Protein AF-A0A9D4PIX5-F1 (afdb_monomer_lite)

Secondary structure (DSSP, 8-state):
-----------------PPPPPP---------S---EEEE----HHHHHHHHHHHHHHHTT-SS--EEEESS--TT-HHHHHHHHHHHHHHHHHHHHHHHHTT---HHHHHHHHHHTT-HHHHHHHHHHHT--HHHHHHHHHHHHHHHHSHHHHHHHTTS-SS---PPPPSS-PPPGGGS-HHHHHHHHTT--GGGSPPHHHHTT-------

pLDDT: mean 72.37, std 21.97, range [23.58, 96.88]

Radius of gyration: 22.46 Å; chains: 1; bounding box: 57×48×63 Å

Organism: Rhipicephalus sanguineus (NCBI:txid34632)

Foldseek 3Di:
DDDDDPDPPPPDDDDDDDDDDDDDDDDDPDDDLADAEEEDPDPDPVVVVVVLVVCLVVLQPRLQHQDYDYDDDPVVDPSNVSNVVSNVVSVVLLLLCLCLLVPPLALSSQLSLLVCLVHPVNLVNNCVVVVDDSVVSNVSSVVSVVLCLQQQSVCCSLVVDVGGDDDDDDPVPDDDPVNDDRVNSSVVVVVDGSVNRDDPVCVVVDDDDPDD

Sequence (212 aa):
MTLRELDFDLNISFPYQPSPVKAGTAASASRNKSIHWLGSCTHDCLTEASLMRMLVPKVSSNYTLLSLSTYHIDLFSISYYVVHEVLQRNNALVTRAAHFVIGTRHKHCAAAAELVHFSPGLVTKVQELAGVGEDEAVSRIKSSVKSLSELDDFMCLAGVVKYGVSCHRSEDGDKQLVDLNHDCWLHVRQYLKVDDILDSKEACKFVPRRR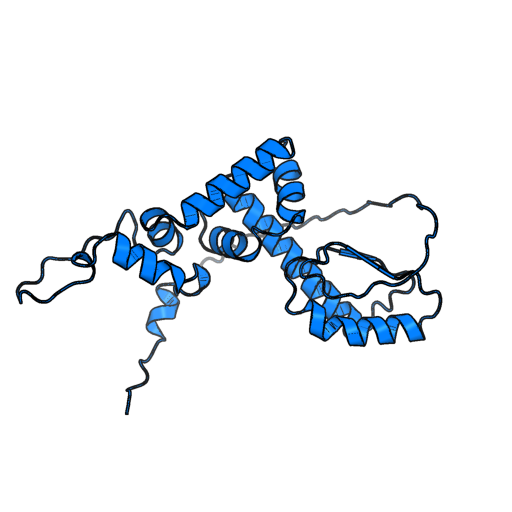Q

Structure (mmCIF, N/CA/C/O backbone):
data_AF-A0A9D4PIX5-F1
#
_entry.id   AF-A0A9D4PIX5-F1
#
loop_
_atom_site.group_PDB
_atom_site.id
_atom_site.type_symbol
_atom_site.label_atom_id
_atom_site.label_alt_id
_atom_site.label_comp_id
_atom_site.label_asym_id
_atom_site.label_entity_id
_atom_site.labe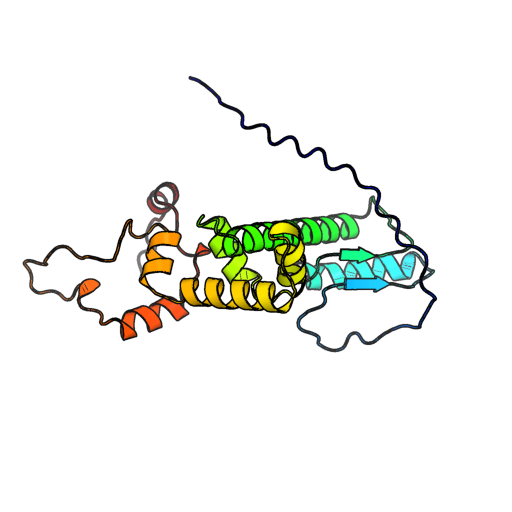l_seq_id
_atom_site.pdbx_PDB_ins_code
_atom_site.Cartn_x
_atom_site.Cartn_y
_atom_site.Cartn_z
_atom_site.occupancy
_atom_site.B_iso_or_equiv
_atom_site.auth_seq_id
_atom_site.auth_comp_id
_atom_site.auth_asym_id
_atom_site.auth_atom_id
_atom_site.pdbx_PDB_model_num
ATOM 1 N N . MET A 1 1 ? -28.645 -19.668 -10.353 1.00 36.47 1 MET A N 1
ATOM 2 C CA . MET A 1 1 ? -27.444 -19.910 -11.176 1.00 36.47 1 MET A CA 1
ATOM 3 C C . MET A 1 1 ? -27.313 -18.726 -12.120 1.00 36.47 1 MET A C 1
ATOM 5 O O . MET A 1 1 ? -28.059 -18.654 -13.081 1.00 36.47 1 MET A O 1
ATOM 9 N N . THR A 1 2 ? -26.476 -17.750 -11.774 1.00 24.92 2 THR A N 1
ATOM 10 C CA . THR A 1 2 ? -26.182 -16.570 -12.606 1.00 24.92 2 THR A CA 1
ATOM 11 C C . THR A 1 2 ? -24.752 -16.140 -12.306 1.00 24.92 2 THR A C 1
ATOM 13 O O . THR A 1 2 ? -24.478 -15.597 -11.236 1.00 24.92 2 THR A O 1
ATOM 16 N N . LEU A 1 3 ? -23.857 -16.453 -13.241 1.00 25.75 3 LEU A N 1
ATOM 17 C CA . LEU A 1 3 ? -22.537 -15.853 -13.386 1.00 25.75 3 LEU A CA 1
ATOM 18 C C . LEU A 1 3 ? -22.733 -14.395 -13.823 1.00 25.75 3 LEU A C 1
ATOM 20 O O . LEU A 1 3 ? -23.468 -14.131 -14.772 1.00 25.75 3 LEU A O 1
ATOM 24 N N . ARG A 1 4 ? -22.107 -13.455 -13.116 1.00 26.09 4 ARG A N 1
ATOM 25 C CA . ARG A 1 4 ? -21.792 -12.131 -13.655 1.00 26.09 4 ARG A CA 1
ATOM 26 C C . ARG A 1 4 ? -20.279 -12.015 -13.643 1.00 26.09 4 ARG A C 1
ATOM 28 O O . ARG A 1 4 ? -19.678 -11.783 -12.597 1.00 26.09 4 ARG A O 1
ATOM 35 N N . GLU A 1 5 ? -19.714 -12.280 -14.810 1.00 29.75 5 GLU A N 1
ATOM 36 C CA . GLU A 1 5 ? -18.376 -11.875 -15.208 1.00 29.75 5 GLU A CA 1
ATOM 37 C C . GLU A 1 5 ? -18.299 -10.346 -15.110 1.00 29.75 5 GLU A C 1
ATOM 39 O O . GLU A 1 5 ? -19.164 -9.626 -15.610 1.00 29.75 5 GLU A O 1
ATOM 44 N N . LEU A 1 6 ? -17.302 -9.855 -14.379 1.00 29.39 6 LEU A N 1
ATOM 45 C CA . LEU A 1 6 ? -16.809 -8.495 -14.529 1.00 29.39 6 LEU A CA 1
ATOM 46 C C . LEU A 1 6 ? -15.560 -8.619 -15.391 1.00 29.39 6 LEU A C 1
ATOM 48 O O . LEU A 1 6 ? -14.463 -8.832 -14.874 1.00 29.39 6 LEU A O 1
ATOM 52 N N . ASP A 1 7 ? -15.771 -8.532 -16.701 1.00 25.61 7 ASP A N 1
ATOM 53 C CA . ASP A 1 7 ? -14.723 -8.248 -17.668 1.00 25.61 7 ASP A CA 1
ATOM 54 C C . ASP A 1 7 ? -14.129 -6.876 -17.330 1.00 25.61 7 ASP A C 1
ATOM 56 O O . ASP A 1 7 ? -14.747 -5.829 -17.526 1.00 25.61 7 ASP A O 1
ATOM 60 N N . PHE A 1 8 ? -12.928 -6.881 -16.757 1.00 28.03 8 PHE A N 1
ATOM 61 C CA . PHE A 1 8 ? -12.045 -5.724 -16.801 1.00 28.03 8 PHE A CA 1
ATOM 62 C C . PHE A 1 8 ? -11.246 -5.836 -18.098 1.00 28.03 8 PHE A C 1
ATOM 64 O O . PHE A 1 8 ? -10.189 -6.467 -18.134 1.00 28.03 8 PHE A O 1
ATOM 71 N N . ASP A 1 9 ? -11.769 -5.225 -19.161 1.00 24.36 9 ASP A N 1
ATOM 72 C CA . ASP A 1 9 ? -11.039 -4.969 -20.401 1.00 24.36 9 ASP A CA 1
ATOM 73 C C . ASP A 1 9 ? -9.812 -4.093 -20.099 1.00 24.36 9 ASP A C 1
ATOM 75 O O . ASP A 1 9 ? -9.859 -2.861 -20.094 1.00 24.36 9 ASP A O 1
ATOM 79 N N . LEU A 1 10 ? -8.675 -4.736 -19.829 1.00 29.91 10 LEU A N 1
ATOM 80 C CA . LEU A 1 10 ? -7.362 -4.101 -19.814 1.00 29.91 10 LEU A CA 1
ATOM 81 C C . LEU A 1 10 ? -6.905 -3.894 -21.259 1.00 29.91 10 LEU A C 1
ATOM 83 O O . LEU A 1 10 ? -6.045 -4.603 -21.778 1.00 29.91 10 LEU A O 1
ATOM 87 N N . ASN A 1 11 ? -7.481 -2.887 -21.908 1.00 24.81 11 ASN A N 1
ATOM 88 C CA . ASN A 1 11 ? -7.001 -2.384 -23.187 1.00 24.81 11 ASN A CA 1
ATOM 89 C C . ASN A 1 11 ? -5.758 -1.507 -22.937 1.00 24.81 11 ASN A C 1
ATOM 91 O O . ASN A 1 11 ? -5.828 -0.279 -22.888 1.00 24.81 11 ASN A O 1
ATOM 95 N N . ILE A 1 12 ? -4.616 -2.148 -22.674 1.00 29.62 12 ILE A N 1
ATOM 96 C CA . ILE A 1 12 ? -3.337 -1.468 -22.446 1.00 29.62 12 ILE A CA 1
ATOM 97 C C . ILE A 1 12 ? -2.642 -1.279 -23.798 1.00 29.62 12 ILE A C 1
ATOM 99 O O . ILE A 1 12 ? -1.896 -2.136 -24.266 1.00 29.62 12 ILE A O 1
ATOM 103 N N . SER A 1 13 ? -2.885 -0.129 -24.424 1.00 23.58 13 SER A N 1
ATOM 104 C CA . SER A 1 13 ? -2.082 0.360 -25.544 1.00 23.58 13 SER A CA 1
ATOM 105 C C . SER A 1 13 ? -0.857 1.094 -24.988 1.00 23.58 13 SER A C 1
ATOM 107 O O . SER A 1 13 ? -0.995 2.140 -24.356 1.00 23.58 13 SER A O 1
ATOM 109 N N . PHE A 1 14 ? 0.343 0.549 -25.197 1.00 31.86 14 PHE A N 1
ATOM 110 C CA . PHE A 1 14 ? 1.601 1.263 -24.960 1.00 31.86 14 PHE A CA 1
ATOM 111 C C . PHE A 1 14 ? 2.151 1.790 -26.288 1.00 31.86 14 PHE A C 1
ATOM 113 O O . PHE A 1 14 ? 2.447 1.001 -27.186 1.00 31.86 14 PHE A O 1
ATOM 120 N N . PRO A 1 15 ? 2.433 3.099 -26.367 1.00 29.19 15 PRO A N 1
ATOM 121 C CA . PRO A 1 15 ? 3.665 3.510 -27.013 1.00 29.19 15 PRO A CA 1
ATOM 122 C C . PRO A 1 15 ? 4.365 4.548 -26.135 1.00 29.19 15 PRO A C 1
ATOM 124 O O . PRO A 1 15 ? 4.098 5.743 -26.219 1.00 29.19 15 PRO A O 1
ATOM 127 N N . TYR A 1 16 ? 5.288 4.094 -25.290 1.00 33.94 16 TYR A N 1
ATOM 128 C CA . TYR A 1 16 ? 6.299 4.977 -24.719 1.00 33.94 16 TYR A CA 1
ATOM 129 C C . TYR A 1 16 ? 7.659 4.540 -25.255 1.00 33.94 16 TYR A C 1
ATOM 131 O O . TYR A 1 16 ? 8.234 3.556 -24.794 1.00 33.94 16 TYR A O 1
ATOM 139 N N . GLN A 1 17 ? 8.148 5.247 -26.275 1.00 30.53 17 GLN A N 1
ATOM 140 C CA . GLN A 1 17 ? 9.548 5.177 -26.678 1.00 30.53 17 GLN A CA 1
ATOM 141 C C . GLN A 1 17 ? 10.320 6.275 -25.940 1.00 30.53 17 GLN A C 1
ATOM 143 O O . GLN A 1 17 ? 10.084 7.454 -26.208 1.00 30.53 17 GLN A O 1
ATOM 148 N N . PRO A 1 18 ? 11.246 5.941 -25.027 1.00 34.31 18 PRO A N 1
ATOM 149 C CA . PRO A 1 18 ? 12.180 6.928 -24.516 1.00 34.31 18 PRO A CA 1
ATOM 150 C C . PRO A 1 18 ? 13.290 7.186 -25.549 1.00 34.31 18 PRO A C 1
ATOM 152 O O . PRO A 1 18 ? 13.958 6.261 -26.013 1.00 34.31 18 PRO A O 1
ATOM 155 N N . SER A 1 19 ? 13.495 8.461 -25.887 1.00 30.75 19 SER A N 1
ATOM 156 C CA . SER A 1 19 ? 14.652 8.947 -26.652 1.00 30.75 19 SER A CA 1
ATOM 157 C C . SER A 1 19 ? 15.985 8.586 -25.968 1.00 30.75 19 SER A C 1
ATOM 159 O O . SER A 1 19 ? 16.049 8.536 -24.737 1.00 30.75 19 SER A O 1
ATOM 161 N N . PRO A 1 20 ? 17.075 8.376 -26.733 1.00 31.22 20 PRO A N 1
ATOM 162 C CA . PRO A 1 20 ? 18.319 7.827 -26.206 1.00 31.22 20 PRO A CA 1
ATOM 163 C C . PRO A 1 20 ? 19.101 8.885 -25.418 1.00 31.22 20 PRO A C 1
ATOM 165 O O . PRO A 1 20 ? 19.575 9.876 -25.977 1.00 31.22 20 PRO A O 1
ATOM 168 N N . VAL A 1 21 ? 19.279 8.661 -24.114 1.00 36.91 21 VAL A N 1
ATOM 169 C CA . VAL A 1 21 ? 20.211 9.430 -23.277 1.00 36.91 21 VAL A CA 1
ATOM 170 C C . VAL A 1 21 ? 21.526 8.658 -23.148 1.00 36.91 21 VAL A C 1
ATOM 172 O O . VAL A 1 21 ? 21.550 7.444 -22.968 1.00 36.91 21 VAL A O 1
ATOM 175 N N . LYS A 1 22 ? 22.616 9.409 -23.323 1.00 33.66 22 LYS A N 1
ATOM 176 C CA . LYS A 1 22 ? 24.000 8.981 -23.553 1.00 33.66 22 LYS A CA 1
ATOM 177 C C . LYS A 1 22 ? 24.551 8.010 -22.502 1.00 33.66 22 LYS A C 1
ATOM 179 O O . LYS A 1 22 ? 24.317 8.159 -21.307 1.00 33.66 22 LYS A O 1
ATOM 184 N N . ALA A 1 23 ? 25.366 7.081 -23.001 1.00 37.81 23 ALA A N 1
ATOM 185 C CA . ALA A 1 23 ? 26.141 6.105 -22.249 1.00 37.81 23 ALA A CA 1
ATOM 186 C C . ALA A 1 23 ? 27.000 6.747 -21.143 1.00 37.81 23 ALA A C 1
ATOM 188 O O . ALA A 1 23 ? 27.804 7.642 -21.403 1.00 37.81 23 ALA A O 1
ATOM 189 N N . GLY A 1 24 ? 26.845 6.234 -19.923 1.00 28.23 24 GLY A N 1
ATOM 190 C CA . GLY A 1 24 ? 27.684 6.507 -18.761 1.00 28.23 24 GLY A CA 1
ATOM 191 C C . GLY A 1 24 ? 27.875 5.216 -17.963 1.00 28.23 24 GLY A C 1
ATOM 192 O O . GLY A 1 24 ? 26.931 4.459 -17.756 1.00 28.23 24 GLY A O 1
ATOM 193 N N . THR A 1 25 ? 29.126 4.947 -17.616 1.00 30.11 25 THR A N 1
ATOM 194 C CA . THR A 1 25 ? 29.717 3.646 -17.281 1.00 30.11 25 THR A CA 1
ATOM 195 C C . THR A 1 25 ? 29.285 3.049 -15.931 1.00 30.11 25 THR A C 1
ATOM 197 O O . THR A 1 25 ? 28.811 3.730 -15.028 1.00 30.11 25 THR A O 1
ATOM 200 N N . ALA A 1 26 ? 29.483 1.733 -15.854 1.00 34.75 26 ALA A N 1
ATOM 201 C CA . ALA A 1 26 ? 29.050 0.726 -14.894 1.00 34.75 26 ALA A CA 1
ATOM 202 C C . ALA A 1 26 ? 29.360 0.906 -13.388 1.00 34.75 26 ALA A C 1
ATOM 204 O O . ALA A 1 26 ? 30.364 1.475 -12.977 1.00 34.75 26 ALA A O 1
ATOM 205 N N . ALA A 1 27 ? 28.532 0.176 -12.626 1.00 35.50 27 ALA A N 1
ATOM 206 C CA . ALA A 1 27 ? 28.819 -0.547 -11.383 1.00 35.50 27 ALA A CA 1
ATOM 207 C C . ALA A 1 27 ? 29.022 0.247 -10.077 1.00 35.50 27 ALA A C 1
ATOM 209 O O . ALA A 1 27 ? 30.125 0.608 -9.687 1.00 35.50 27 ALA A O 1
ATOM 210 N N . SER A 1 28 ? 27.947 0.299 -9.283 1.00 31.00 28 SER A N 1
ATOM 211 C CA . SER A 1 28 ? 28.033 0.220 -7.820 1.00 31.00 28 SER A CA 1
ATOM 212 C C . SER A 1 28 ? 26.839 -0.571 -7.282 1.00 31.00 28 SER A C 1
ATOM 214 O O . SER A 1 28 ? 25.809 -0.024 -6.893 1.00 31.00 28 SER A O 1
ATOM 216 N N . ALA A 1 29 ? 26.955 -1.901 -7.290 1.00 39.66 29 ALA A N 1
ATOM 217 C CA . ALA A 1 29 ? 26.049 -2.780 -6.555 1.00 39.66 29 ALA A CA 1
ATOM 218 C C . ALA A 1 29 ? 26.515 -2.865 -5.092 1.00 39.66 29 ALA A C 1
ATOM 220 O O . ALA A 1 29 ? 26.970 -3.902 -4.614 1.00 39.66 29 ALA A O 1
ATOM 221 N N . SER A 1 30 ? 26.431 -1.735 -4.392 1.00 33.84 30 SER A N 1
ATOM 222 C CA . SER A 1 30 ? 26.616 -1.634 -2.947 1.00 33.84 30 SER A CA 1
ATOM 223 C C . SER A 1 30 ? 25.244 -1.522 -2.283 1.00 33.84 30 SER A C 1
ATOM 225 O O . SER A 1 30 ? 24.412 -0.735 -2.718 1.00 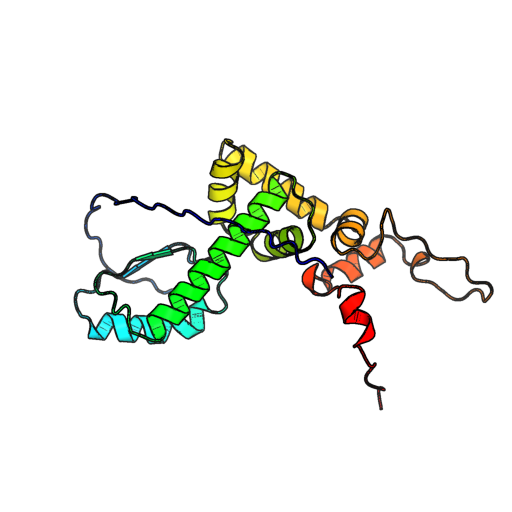33.84 30 SER A O 1
ATOM 227 N N . ARG A 1 31 ? 25.015 -2.372 -1.274 1.00 36.00 31 ARG A N 1
ATOM 228 C CA . ARG A 1 31 ? 23.872 -2.473 -0.338 1.00 36.00 31 ARG A CA 1
ATOM 229 C C . ARG A 1 31 ? 22.879 -1.291 -0.349 1.00 36.00 31 ARG A C 1
ATOM 231 O O . ARG A 1 31 ? 22.845 -0.510 0.596 1.00 36.00 31 ARG A O 1
ATOM 238 N N . ASN A 1 32 ? 22.000 -1.221 -1.345 1.00 35.28 32 ASN A N 1
ATOM 239 C CA . ASN A 1 32 ? 20.925 -0.232 -1.386 1.00 35.28 32 ASN A CA 1
ATOM 240 C C . ASN A 1 32 ? 19.581 -0.933 -1.183 1.00 35.28 32 ASN A C 1
ATOM 242 O O . ASN A 1 32 ? 19.224 -1.846 -1.923 1.00 35.28 32 ASN A O 1
ATOM 246 N N . LYS A 1 33 ? 18.853 -0.518 -0.139 1.00 44.94 33 LYS A N 1
ATOM 247 C CA . LYS A 1 33 ? 17.567 -1.108 0.273 1.00 44.94 33 LYS A CA 1
ATOM 248 C C . LYS A 1 33 ? 16.407 -0.789 -0.683 1.00 44.94 33 LYS A C 1
ATOM 250 O O . LYS A 1 33 ? 15.354 -1.401 -0.549 1.00 44.94 33 LYS A O 1
ATOM 255 N N . SER A 1 34 ? 16.613 0.091 -1.664 1.00 47.94 34 SER A N 1
ATOM 256 C CA . SER A 1 34 ? 15.576 0.511 -2.605 1.00 47.94 34 SER A CA 1
ATOM 257 C C . SER A 1 34 ? 16.177 0.757 -3.993 1.00 47.94 34 SER A C 1
ATOM 259 O O . SER A 1 34 ? 16.716 1.824 -4.272 1.00 47.94 34 SER A O 1
ATOM 261 N N . ILE A 1 35 ? 16.150 -0.258 -4.861 1.00 55.72 35 ILE A N 1
ATOM 262 C CA . ILE A 1 35 ? 16.450 -0.100 -6.291 1.00 55.72 35 ILE A CA 1
ATOM 263 C C . ILE A 1 35 ? 15.102 0.034 -6.998 1.00 55.72 35 ILE A C 1
ATOM 265 O O . ILE A 1 35 ? 14.268 -0.866 -6.907 1.00 55.72 35 ILE A O 1
ATOM 269 N N . HIS A 1 36 ? 14.880 1.175 -7.647 1.00 56.25 36 HIS A N 1
ATOM 270 C CA . HIS A 1 36 ? 13.611 1.519 -8.305 1.00 56.25 36 HIS A CA 1
ATOM 271 C C . HIS A 1 36 ? 13.649 1.292 -9.813 1.00 56.25 36 HIS A C 1
ATOM 273 O O . HIS A 1 36 ? 12.657 0.885 -10.415 1.00 56.25 36 HIS A O 1
ATOM 279 N N . TRP A 1 37 ? 14.833 1.517 -10.377 1.00 54.03 37 TRP A N 1
ATOM 280 C CA . TRP A 1 37 ? 15.152 1.429 -11.790 1.00 54.03 37 TRP A CA 1
ATOM 281 C C . TRP A 1 37 ? 16.504 0.732 -11.895 1.00 54.03 37 TRP A C 1
ATOM 283 O O . TRP A 1 37 ? 17.448 1.107 -11.193 1.00 54.03 37 TRP A O 1
ATOM 293 N N . LEU A 1 38 ? 16.603 -0.285 -12.746 1.00 59.22 38 LEU A N 1
ATOM 294 C CA . LEU A 1 38 ? 17.872 -0.931 -13.058 1.00 59.22 38 LEU A CA 1
ATOM 295 C C . LEU A 1 38 ? 18.040 -0.936 -14.579 1.00 59.22 38 LEU A C 1
ATOM 297 O O . LEU A 1 38 ? 17.127 -1.302 -15.316 1.00 59.22 38 LEU A O 1
ATOM 301 N N . GLY A 1 39 ? 19.191 -0.462 -15.042 1.00 52.84 39 GLY A N 1
ATOM 302 C CA . GLY A 1 39 ? 19.583 -0.487 -16.446 1.00 52.84 39 GLY A CA 1
ATOM 303 C C . GLY A 1 39 ? 20.942 -1.161 -16.556 1.00 52.84 39 GLY A C 1
ATOM 304 O O . GLY A 1 39 ? 21.878 -0.744 -15.874 1.00 52.84 39 GLY A O 1
ATOM 305 N N . SER A 1 40 ? 21.050 -2.217 -17.365 1.00 53.50 40 SER A N 1
ATOM 306 C CA . SER A 1 40 ? 22.341 -2.852 -17.658 1.00 53.50 40 SER A CA 1
ATOM 307 C C . SER A 1 40 ? 22.816 -2.429 -19.039 1.00 53.50 40 SER A C 1
ATOM 309 O O . SER A 1 40 ? 22.169 -2.742 -20.031 1.00 53.50 40 SER A O 1
ATOM 311 N N . CYS A 1 41 ? 23.957 -1.743 -19.108 1.00 50.00 41 CYS A N 1
ATOM 312 C CA . CYS A 1 41 ? 24.651 -1.415 -20.355 1.00 50.00 41 CYS A CA 1
ATOM 313 C C . CYS A 1 41 ? 25.715 -2.481 -20.633 1.00 50.00 41 CYS A C 1
ATOM 315 O O . CYS A 1 41 ? 26.909 -2.230 -20.484 1.00 50.00 41 CYS A O 1
ATOM 317 N N . THR A 1 42 ? 25.293 -3.700 -20.955 1.00 52.12 42 THR A N 1
ATOM 318 C CA . THR A 1 42 ? 26.205 -4.797 -21.298 1.00 52.12 42 THR A CA 1
ATOM 319 C C . THR A 1 42 ? 25.915 -5.259 -22.717 1.00 52.12 42 THR A C 1
ATOM 321 O O . THR A 1 42 ? 24.800 -5.676 -23.005 1.00 52.12 42 THR A O 1
ATOM 324 N N . HIS A 1 43 ? 26.915 -5.171 -23.597 1.00 49.44 43 HIS A N 1
ATOM 325 C CA . HIS A 1 43 ? 26.807 -5.556 -25.009 1.00 49.44 43 HIS A CA 1
ATOM 326 C C . HIS A 1 43 ? 26.881 -7.081 -25.241 1.00 49.44 43 HIS A C 1
ATOM 328 O O . HIS A 1 43 ? 26.660 -7.529 -26.361 1.00 49.44 43 HIS A O 1
ATOM 334 N N . ASP A 1 44 ? 27.142 -7.876 -24.195 1.00 57.97 44 ASP A N 1
ATOM 335 C CA . ASP A 1 44 ? 27.307 -9.331 -24.288 1.00 57.97 44 ASP A CA 1
ATOM 336 C C . ASP A 1 44 ? 26.125 -10.094 -23.667 1.00 57.97 44 ASP A C 1
ATOM 338 O O . ASP A 1 44 ? 25.898 -10.047 -22.453 1.00 57.97 44 ASP A O 1
ATOM 342 N N . CYS A 1 45 ? 25.426 -10.898 -24.473 1.00 55.34 45 CYS A N 1
ATOM 343 C CA . CYS A 1 45 ? 24.274 -11.710 -24.051 1.00 55.34 45 CYS A CA 1
ATOM 344 C C . CYS A 1 45 ? 24.584 -12.687 -22.893 1.00 55.34 45 CYS A C 1
ATOM 346 O O . CYS A 1 45 ? 23.747 -12.913 -22.018 1.00 55.34 45 CYS A O 1
ATOM 348 N N . LEU A 1 46 ? 25.811 -13.222 -22.828 1.00 55.00 46 LEU A N 1
ATOM 349 C CA . LEU A 1 46 ? 26.265 -14.121 -21.755 1.00 55.00 46 LEU A CA 1
ATOM 350 C C . LEU A 1 46 ? 26.399 -13.403 -20.401 1.00 55.00 46 LEU A C 1
ATOM 352 O O . LEU A 1 46 ? 26.152 -13.999 -19.345 1.00 55.00 46 LEU A O 1
ATOM 356 N N . THR A 1 47 ? 26.757 -12.116 -20.422 1.00 65.94 47 THR A N 1
ATOM 357 C CA . THR A 1 47 ? 26.853 -11.294 -19.207 1.00 65.94 47 THR A CA 1
ATOM 358 C C . THR A 1 47 ? 25.475 -10.884 -18.695 1.00 65.94 47 THR A C 1
ATOM 360 O O . THR A 1 47 ? 25.251 -10.886 -17.485 1.00 65.94 47 THR A O 1
ATOM 363 N N . GLU A 1 48 ? 24.517 -10.656 -19.596 1.00 65.69 48 GLU A N 1
ATOM 364 C CA . GLU A 1 48 ? 23.133 -10.327 -19.248 1.00 65.69 48 GLU A CA 1
ATOM 365 C C . GLU A 1 48 ? 22.386 -11.529 -18.646 1.00 65.69 48 GLU A C 1
ATOM 367 O O . GLU A 1 48 ? 21.771 -11.409 -17.586 1.00 65.69 48 GLU A O 1
ATOM 372 N N . ALA A 1 49 ? 22.516 -12.723 -19.235 1.00 68.00 49 ALA A N 1
ATOM 373 C CA . ALA A 1 49 ? 21.925 -13.947 -18.684 1.00 68.00 49 ALA A CA 1
ATOM 374 C C . ALA A 1 49 ? 22.472 -14.284 -17.281 1.00 68.00 49 ALA A C 1
ATOM 376 O O . ALA A 1 49 ? 21.732 -14.723 -16.392 1.00 68.00 49 ALA A O 1
ATOM 377 N N . SER A 1 50 ? 23.767 -14.041 -17.061 1.00 72.19 50 SER A N 1
ATOM 378 C CA . SER A 1 50 ? 24.417 -14.208 -15.756 1.00 72.19 50 SER A CA 1
ATOM 379 C C . SER A 1 50 ? 23.930 -13.171 -14.739 1.00 72.19 50 SER A C 1
ATOM 381 O O . SER A 1 50 ? 23.640 -13.512 -13.590 1.00 72.19 50 SER A O 1
ATOM 383 N N . LEU A 1 51 ? 23.764 -11.917 -15.166 1.00 73.81 51 LEU A N 1
ATOM 384 C CA . LEU A 1 51 ? 23.188 -10.840 -14.363 1.00 73.81 51 LEU A CA 1
ATOM 385 C C . LEU A 1 51 ? 21.740 -11.153 -13.958 1.00 73.81 51 LEU A C 1
ATOM 387 O O . LEU A 1 51 ? 21.411 -11.046 -12.778 1.00 73.81 51 LEU A O 1
ATOM 391 N N . MET A 1 52 ? 20.908 -11.634 -14.886 1.00 76.19 52 MET A N 1
ATOM 392 C CA . MET A 1 52 ? 19.533 -12.058 -14.602 1.00 76.19 52 MET A CA 1
ATOM 393 C C . MET A 1 52 ? 19.491 -13.202 -13.587 1.00 76.19 52 MET A C 1
ATOM 395 O O . MET A 1 52 ? 18.745 -13.131 -12.612 1.00 76.19 52 MET A O 1
ATOM 399 N N . ARG A 1 53 ? 20.350 -14.219 -13.740 1.00 77.38 53 ARG A N 1
ATOM 400 C CA . ARG A 1 53 ? 20.469 -15.314 -12.761 1.00 77.38 53 ARG A CA 1
ATOM 401 C C . ARG A 1 53 ? 20.845 -14.827 -11.361 1.00 77.38 53 ARG A C 1
ATOM 403 O O . ARG A 1 53 ? 20.344 -15.372 -10.382 1.00 77.38 53 ARG A O 1
ATOM 410 N N . MET A 1 54 ? 21.691 -13.803 -11.248 1.00 78.00 54 MET A N 1
ATOM 411 C CA . MET A 1 54 ? 22.026 -13.196 -9.954 1.00 78.00 54 MET A CA 1
ATOM 412 C C . MET A 1 54 ? 20.924 -12.285 -9.399 1.00 78.00 54 MET A C 1
ATOM 414 O O . MET A 1 54 ? 20.813 -12.133 -8.179 1.00 78.00 54 MET A O 1
ATOM 418 N N . LEU A 1 55 ? 20.145 -11.647 -10.273 1.00 75.75 55 LEU A N 1
ATOM 419 C CA . LEU A 1 55 ? 19.077 -10.722 -9.902 1.00 75.75 55 LEU A CA 1
ATOM 420 C C . LEU A 1 55 ? 17.841 -11.445 -9.396 1.00 75.75 55 LEU A C 1
ATOM 422 O O . LEU A 1 55 ? 17.318 -11.023 -8.373 1.00 75.75 55 LEU A O 1
ATOM 426 N N . VAL A 1 56 ? 17.411 -12.526 -10.053 1.00 81.69 56 VAL A N 1
ATOM 427 C CA . VAL A 1 56 ? 16.197 -13.290 -9.709 1.00 81.69 56 VAL A CA 1
ATOM 428 C C . VAL A 1 56 ? 16.020 -13.486 -8.193 1.00 81.69 56 VAL A C 1
ATOM 430 O O . VAL A 1 56 ? 15.034 -12.988 -7.651 1.00 81.69 56 VAL A O 1
ATOM 433 N N . PRO A 1 57 ? 16.969 -14.092 -7.453 1.00 80.62 57 PRO A N 1
ATOM 434 C CA . PRO A 1 57 ? 16.787 -14.305 -6.016 1.00 80.62 57 PRO A CA 1
ATOM 435 C C . PRO A 1 57 ? 16.729 -13.002 -5.200 1.00 80.62 57 PRO A C 1
ATOM 437 O O . PRO A 1 57 ? 16.161 -12.987 -4.111 1.00 80.62 57 PRO A O 1
ATOM 440 N N . LYS A 1 58 ? 17.302 -11.904 -5.708 1.00 79.69 58 LYS A N 1
ATOM 441 C CA . LYS A 1 58 ? 17.319 -10.593 -5.043 1.00 79.69 58 LYS A CA 1
ATOM 442 C C . LYS A 1 58 ? 16.079 -9.755 -5.344 1.00 79.69 58 LYS A C 1
ATOM 444 O O . LYS A 1 58 ? 15.694 -8.941 -4.510 1.00 79.69 58 LYS A O 1
ATOM 449 N N . VAL A 1 59 ? 15.472 -9.920 -6.520 1.00 81.00 59 VAL A N 1
ATOM 450 C CA . VAL A 1 59 ? 14.305 -9.128 -6.930 1.00 81.00 59 VAL A CA 1
ATOM 451 C C . VAL A 1 59 ? 12.996 -9.727 -6.430 1.00 81.00 59 VAL A C 1
ATOM 453 O O . VAL A 1 59 ? 12.080 -8.971 -6.132 1.00 81.00 59 VAL A O 1
ATOM 456 N N . SER A 1 60 ? 12.909 -11.046 -6.233 1.00 78.25 60 SER A N 1
ATOM 457 C CA . SER A 1 60 ? 11.666 -11.691 -5.775 1.00 78.25 60 SER A CA 1
ATOM 458 C C . SER A 1 60 ? 11.149 -11.148 -4.436 1.00 78.25 60 SER A C 1
ATOM 460 O O . SER A 1 60 ? 9.938 -11.009 -4.240 1.00 78.25 60 SER A O 1
ATOM 462 N N . SER A 1 61 ? 12.057 -10.789 -3.523 1.00 78.81 61 SER A N 1
ATOM 463 C CA . SER A 1 61 ? 11.738 -10.179 -2.224 1.00 78.81 61 SER A CA 1
ATOM 464 C C . SER A 1 61 ? 11.712 -8.646 -2.245 1.00 78.81 61 SER A C 1
ATOM 466 O O . SER A 1 61 ? 11.393 -8.022 -1.233 1.00 78.81 61 SER A O 1
ATOM 468 N N . ASN A 1 62 ? 12.033 -8.025 -3.381 1.00 82.06 62 ASN A N 1
ATOM 469 C CA . ASN A 1 62 ? 12.052 -6.581 -3.534 1.00 82.06 62 ASN A CA 1
ATOM 470 C C . ASN A 1 62 ? 10.696 -6.075 -4.056 1.00 82.06 62 ASN A C 1
ATOM 472 O O . ASN A 1 62 ? 10.221 -6.500 -5.10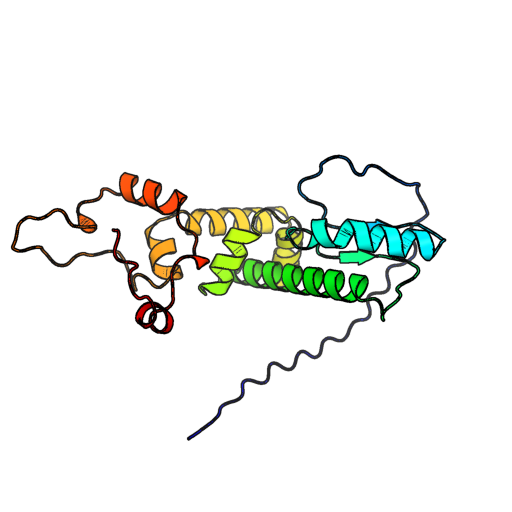8 1.00 82.06 62 ASN A O 1
ATOM 476 N N . TYR A 1 63 ? 10.097 -5.131 -3.329 1.00 82.88 63 TYR A N 1
ATOM 477 C CA . TYR A 1 63 ? 8.818 -4.503 -3.687 1.00 82.88 63 TYR A CA 1
ATOM 478 C C . TYR A 1 63 ? 8.973 -3.106 -4.306 1.00 82.88 63 TYR A C 1
ATOM 480 O O . TYR A 1 63 ? 7.984 -2.442 -4.605 1.00 82.88 63 TYR A O 1
ATOM 488 N N . THR A 1 64 ? 10.210 -2.635 -4.476 1.00 84.38 64 THR A N 1
ATOM 489 C CA . THR A 1 64 ? 10.517 -1.276 -4.937 1.00 84.38 64 THR A CA 1
ATOM 490 C C . THR A 1 64 ? 10.874 -1.197 -6.410 1.00 84.38 64 THR A C 1
ATOM 492 O O . THR A 1 64 ? 10.846 -0.100 -6.964 1.00 84.38 64 THR A O 1
ATOM 495 N N . LEU A 1 65 ? 11.254 -2.321 -7.019 1.00 85.38 65 LEU A N 1
ATOM 496 C CA . LEU A 1 65 ? 11.639 -2.403 -8.419 1.00 85.38 65 LEU A CA 1
ATOM 497 C C . LEU A 1 65 ? 10.386 -2.330 -9.291 1.00 85.38 65 LEU A C 1
ATOM 499 O O . LEU A 1 65 ? 9.530 -3.213 -9.211 1.00 85.38 65 LEU A O 1
ATOM 503 N N . LEU A 1 66 ? 10.288 -1.283 -10.108 1.00 85.25 66 LEU A N 1
ATOM 504 C CA . LEU A 1 66 ? 9.112 -1.023 -10.947 1.00 85.25 66 LEU A CA 1
ATOM 505 C C . LEU A 1 66 ? 9.410 -1.121 -12.437 1.00 85.25 66 LEU A C 1
ATOM 507 O O . LEU A 1 66 ? 8.487 -1.317 -13.226 1.00 85.25 66 LEU A O 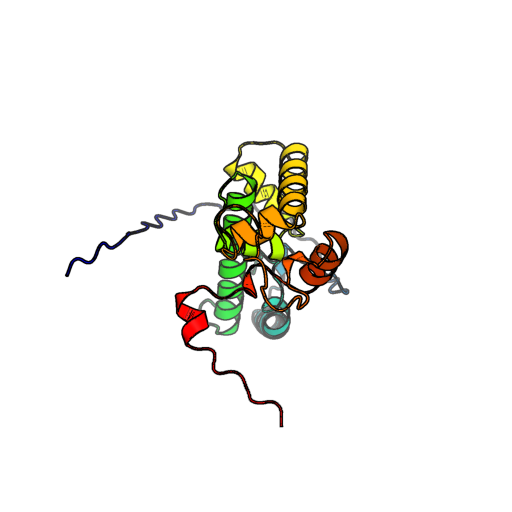1
ATOM 511 N N . SER A 1 67 ? 10.684 -1.073 -12.821 1.00 81.88 67 SER A N 1
ATOM 512 C CA . SER A 1 67 ? 11.109 -1.390 -14.178 1.00 81.88 67 SER A CA 1
ATOM 513 C C . SER A 1 67 ? 12.519 -1.983 -14.222 1.00 81.88 67 SER A C 1
ATOM 515 O O . SER A 1 67 ? 13.327 -1.828 -13.299 1.00 81.88 67 SER A O 1
ATOM 517 N N . LEU A 1 68 ? 12.814 -2.627 -15.348 1.00 82.06 68 LEU A N 1
ATOM 518 C CA . LEU A 1 68 ? 14.136 -3.096 -15.723 1.00 82.06 68 LEU A CA 1
ATOM 519 C C . LEU A 1 68 ? 14.313 -2.851 -17.223 1.00 82.06 68 LEU A C 1
ATOM 521 O O . LEU A 1 68 ? 13.463 -3.263 -18.009 1.00 82.06 68 LEU A O 1
ATOM 525 N N . SER A 1 69 ? 15.403 -2.192 -17.610 1.00 73.38 69 SER A N 1
ATOM 526 C CA . SER A 1 69 ? 15.768 -2.002 -19.016 1.00 73.38 69 SER A CA 1
ATOM 527 C C . SER A 1 69 ? 17.012 -2.816 -19.339 1.00 73.38 69 SER A C 1
ATOM 529 O O . SER A 1 69 ? 18.053 -2.651 -18.690 1.00 73.38 69 SER A O 1
ATOM 531 N N . THR A 1 70 ? 16.907 -3.692 -20.336 1.00 68.00 70 THR A N 1
ATOM 532 C CA . THR A 1 70 ? 18.045 -4.437 -20.869 1.00 68.00 70 THR A CA 1
ATOM 533 C C . THR A 1 70 ? 18.036 -4.456 -22.395 1.00 68.00 70 THR A C 1
ATOM 535 O O . THR A 1 70 ? 16.987 -4.322 -23.024 1.00 68.00 70 THR A O 1
ATOM 538 N N . TYR A 1 71 ? 19.226 -4.539 -22.994 1.00 64.31 71 TYR A N 1
ATOM 539 C CA . TYR A 1 71 ? 19.406 -4.384 -24.441 1.00 64.31 71 TYR A CA 1
ATOM 540 C C . TYR A 1 71 ? 19.160 -5.687 -25.209 1.00 64.31 71 TYR A C 1
ATOM 542 O O . TYR A 1 71 ? 18.667 -5.637 -26.335 1.00 64.31 71 TYR A O 1
ATOM 550 N N . HIS A 1 72 ? 19.469 -6.844 -24.615 1.00 63.12 72 HIS A N 1
ATOM 551 C CA . HIS A 1 72 ? 19.276 -8.149 -25.239 1.00 63.12 72 HIS A CA 1
ATOM 552 C C . HIS A 1 72 ? 18.305 -8.996 -24.425 1.00 63.12 72 HIS A C 1
ATOM 554 O O . HIS A 1 72 ? 18.682 -9.926 -23.715 1.00 63.12 72 HIS A O 1
ATOM 560 N N . ILE A 1 73 ? 17.018 -8.690 -24.577 1.00 60.22 73 ILE A N 1
ATOM 561 C CA . ILE A 1 73 ? 15.961 -9.452 -23.926 1.00 60.22 73 ILE A CA 1
ATOM 562 C C . ILE A 1 73 ? 15.814 -10.805 -24.630 1.00 60.22 73 ILE A C 1
ATOM 564 O O . ILE A 1 73 ? 15.191 -10.906 -25.687 1.00 60.22 73 ILE A O 1
ATOM 568 N N . ASP A 1 74 ? 16.345 -11.864 -24.019 1.00 68.06 74 ASP A N 1
ATOM 569 C CA . ASP A 1 74 ? 15.877 -13.217 -24.314 1.00 68.06 74 ASP A CA 1
ATOM 570 C C . ASP A 1 74 ? 14.497 -13.402 -23.668 1.00 68.06 74 ASP A C 1
ATOM 572 O O . ASP A 1 74 ? 14.367 -13.844 -22.518 1.00 68.06 74 ASP A O 1
ATOM 576 N N . LEU A 1 75 ? 13.468 -13.009 -24.426 1.00 64.69 75 LEU A N 1
ATOM 577 C CA . LEU A 1 75 ? 12.052 -13.061 -24.049 1.00 64.69 75 LEU A CA 1
ATOM 578 C C . LEU A 1 75 ? 11.583 -14.481 -23.692 1.00 64.69 75 LEU A C 1
ATOM 580 O O . LEU A 1 75 ? 10.542 -14.631 -23.056 1.00 64.69 75 LEU A O 1
ATOM 584 N N . PHE A 1 76 ? 12.342 -15.514 -24.072 1.00 67.81 76 PHE A N 1
ATOM 585 C CA . PHE A 1 76 ? 12.030 -16.915 -23.796 1.00 67.81 76 PHE A CA 1
ATOM 586 C C . PHE A 1 76 ? 12.784 -17.474 -22.582 1.00 67.81 76 PHE A C 1
ATOM 588 O O . PHE A 1 76 ? 12.581 -18.629 -22.201 1.00 67.81 76 PHE A O 1
ATOM 595 N N . SER A 1 77 ? 13.636 -16.674 -21.936 1.00 78.25 77 SER A N 1
ATOM 596 C CA . SER A 1 77 ? 14.365 -17.118 -20.751 1.00 78.25 77 SER A CA 1
ATOM 597 C C . SER A 1 77 ? 13.472 -17.138 -19.501 1.00 78.25 77 SER A C 1
ATOM 599 O O . SER A 1 77 ? 12.762 -16.181 -19.186 1.00 78.25 77 SER A O 1
ATOM 601 N N . ILE A 1 78 ? 13.563 -18.221 -18.719 1.00 81.31 78 ILE A N 1
ATOM 602 C CA . ILE A 1 78 ? 12.853 -18.366 -17.431 1.00 81.31 78 ILE A CA 1
ATOM 603 C C . ILE A 1 78 ? 13.186 -17.198 -16.490 1.00 81.31 78 ILE A C 1
ATOM 605 O O . ILE A 1 78 ? 12.315 -16.680 -15.796 1.00 81.31 78 ILE A O 1
ATOM 609 N N . SER A 1 79 ? 14.446 -16.755 -16.481 1.00 80.19 79 SER A N 1
ATOM 610 C CA . SER A 1 79 ? 14.891 -15.643 -15.640 1.00 80.19 79 SER A CA 1
ATOM 611 C C . SER A 1 79 ? 14.182 -14.335 -15.989 1.00 80.19 79 SER A C 1
ATOM 613 O O . SER A 1 79 ? 13.799 -13.602 -15.081 1.00 80.19 79 SER A O 1
ATOM 615 N N . TYR A 1 80 ? 13.981 -14.050 -17.281 1.00 81.38 80 TYR A N 1
ATOM 616 C CA . TYR A 1 80 ? 13.239 -12.868 -17.714 1.00 81.38 80 TYR A CA 1
ATOM 617 C C . TYR A 1 80 ? 11.784 -12.931 -17.253 1.00 81.38 80 TYR A C 1
ATOM 619 O O . TYR A 1 80 ? 11.292 -11.967 -16.672 1.00 81.38 80 TYR A O 1
ATOM 627 N N . TYR A 1 81 ? 11.127 -14.080 -17.438 1.00 84.06 81 TYR A N 1
ATOM 628 C CA . TYR A 1 81 ? 9.743 -14.278 -17.012 1.00 84.06 81 TYR A CA 1
ATOM 629 C C . TYR A 1 81 ? 9.561 -14.005 -15.511 1.00 84.06 81 TYR A C 1
ATOM 631 O O . TYR A 1 81 ? 8.698 -13.219 -15.130 1.00 84.06 81 TYR A O 1
ATOM 639 N N . VAL A 1 82 ? 10.439 -14.554 -14.663 1.00 85.50 82 VAL A N 1
ATOM 640 C CA . VAL A 1 82 ? 10.394 -14.323 -13.207 1.00 85.50 82 VAL A CA 1
ATOM 641 C C . VAL A 1 82 ? 10.563 -12.843 -12.863 1.00 85.50 82 VAL A C 1
ATOM 643 O O . VAL A 1 82 ? 9.852 -12.309 -12.014 1.00 85.50 82 VAL A O 1
ATOM 646 N N . VAL A 1 83 ? 11.497 -12.153 -13.518 1.00 84.44 83 VAL A N 1
ATOM 647 C CA . VAL A 1 83 ? 11.700 -10.720 -13.283 1.00 84.44 83 VAL A CA 1
ATOM 648 C C . VAL A 1 83 ? 10.483 -9.917 -13.742 1.00 84.44 83 VAL A C 1
ATOM 650 O O . VAL A 1 83 ? 10.028 -9.033 -13.021 1.00 84.44 83 VAL A O 1
ATOM 653 N N . HIS A 1 84 ? 9.927 -10.239 -14.906 1.00 84.88 84 HIS A N 1
ATOM 654 C CA . HIS A 1 84 ? 8.739 -9.587 -15.436 1.00 84.88 84 HIS A CA 1
ATOM 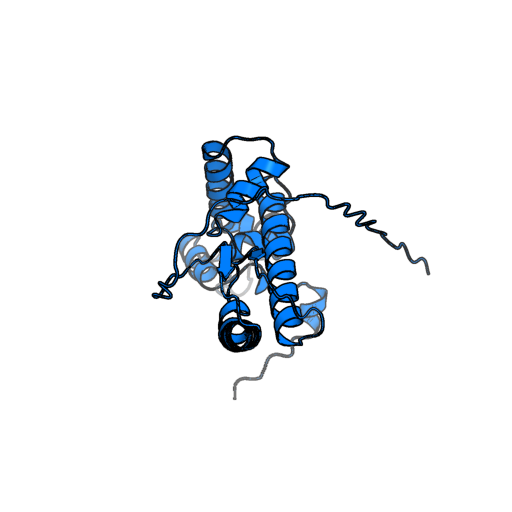655 C C . HIS A 1 84 ? 7.522 -9.775 -14.517 1.00 84.88 84 HIS A C 1
ATOM 657 O O . HIS A 1 84 ? 6.831 -8.800 -14.223 1.00 84.88 84 HIS A O 1
ATOM 663 N N . GLU A 1 85 ? 7.303 -10.976 -13.975 1.00 88.19 85 GLU A N 1
ATOM 664 C CA . GLU A 1 85 ? 6.263 -11.218 -12.965 1.00 88.19 85 GLU A CA 1
ATOM 665 C C . GLU A 1 85 ? 6.466 -10.361 -11.708 1.00 88.19 85 GLU A C 1
ATOM 667 O O . GLU A 1 85 ? 5.510 -9.781 -11.188 1.00 88.19 85 GLU A O 1
ATOM 672 N N . VAL A 1 86 ? 7.708 -10.218 -11.233 1.00 89.19 86 VAL A N 1
ATOM 673 C CA . VAL A 1 86 ? 8.027 -9.341 -10.094 1.00 89.19 86 VAL A CA 1
ATOM 674 C C . VAL A 1 86 ? 7.684 -7.885 -10.407 1.00 89.19 86 VAL A C 1
ATOM 676 O O . VAL A 1 86 ? 7.069 -7.213 -9.577 1.00 89.19 86 VAL A O 1
ATOM 679 N N . LEU A 1 87 ? 8.032 -7.397 -11.601 1.00 89.25 87 LEU A N 1
ATOM 680 C CA . LEU A 1 87 ? 7.698 -6.039 -12.033 1.00 89.25 87 LEU A CA 1
ATOM 681 C C . LEU A 1 87 ? 6.183 -5.831 -12.094 1.00 89.25 87 LEU A C 1
ATOM 683 O O . LEU A 1 87 ? 5.684 -4.830 -11.577 1.00 89.25 87 LEU A O 1
ATOM 687 N N . GLN A 1 88 ? 5.443 -6.775 -12.678 1.00 90.44 88 GLN A N 1
ATOM 688 C CA . GLN A 1 88 ? 3.983 -6.714 -12.741 1.00 90.44 88 GLN A CA 1
ATOM 689 C C . GLN A 1 88 ? 3.360 -6.696 -11.343 1.00 90.44 88 GLN A C 1
ATOM 691 O O . GLN A 1 88 ? 2.536 -5.829 -11.046 1.00 90.44 88 GLN A O 1
ATOM 696 N N . ARG A 1 89 ? 3.799 -7.595 -10.453 1.00 92.62 89 ARG A N 1
ATOM 697 C CA . ARG A 1 89 ? 3.353 -7.644 -9.055 1.00 92.62 89 ARG A CA 1
ATOM 698 C C . ARG A 1 89 ? 3.594 -6.310 -8.349 1.00 92.62 89 ARG A C 1
ATOM 700 O O . ARG A 1 89 ? 2.688 -5.785 -7.705 1.00 92.62 89 ARG A O 1
ATOM 707 N N . ASN A 1 90 ? 4.800 -5.756 -8.464 1.00 92.75 90 ASN A N 1
ATOM 708 C CA . ASN A 1 90 ? 5.170 -4.516 -7.784 1.00 92.75 90 ASN A CA 1
ATOM 709 C C . ASN A 1 90 ? 4.378 -3.313 -8.326 1.00 92.75 90 ASN A C 1
ATOM 711 O O . ASN A 1 90 ? 3.880 -2.507 -7.542 1.00 92.75 90 ASN A O 1
ATOM 715 N N . ASN A 1 91 ? 4.177 -3.227 -9.645 1.00 92.12 91 ASN A N 1
ATOM 716 C CA . ASN A 1 91 ? 3.336 -2.193 -10.258 1.00 92.12 91 ASN A CA 1
ATOM 717 C C . ASN A 1 91 ? 1.868 -2.303 -9.821 1.00 92.12 91 ASN A C 1
ATOM 719 O O . ASN A 1 91 ? 1.231 -1.289 -9.521 1.00 92.12 91 ASN A O 1
ATOM 723 N N . ALA A 1 92 ? 1.335 -3.523 -9.727 1.00 94.25 92 ALA A N 1
ATOM 724 C CA . ALA A 1 92 ? -0.013 -3.755 -9.219 1.00 94.25 92 ALA A CA 1
ATOM 725 C C . ALA A 1 92 ? -0.150 -3.315 -7.750 1.00 94.25 92 ALA A C 1
ATOM 727 O O . ALA A 1 92 ? -1.135 -2.667 -7.395 1.00 94.25 92 ALA A O 1
ATOM 728 N N . LEU A 1 93 ? 0.846 -3.608 -6.904 1.00 95.00 93 LEU A N 1
ATOM 729 C CA . LEU A 1 93 ? 0.879 -3.158 -5.508 1.00 95.00 93 LEU A CA 1
ATOM 730 C C . LEU A 1 93 ? 0.914 -1.631 -5.401 1.00 95.00 93 LEU A C 1
ATOM 732 O O . LEU A 1 93 ? 0.103 -1.058 -4.678 1.00 95.00 93 LEU A O 1
ATOM 736 N N . VAL A 1 94 ? 1.795 -0.968 -6.153 1.00 95.88 94 VAL A N 1
ATOM 737 C CA . VAL A 1 94 ? 1.885 0.500 -6.175 1.00 95.88 94 VAL A CA 1
ATOM 738 C C . VAL A 1 94 ? 0.579 1.133 -6.646 1.00 95.88 94 VAL A C 1
ATOM 740 O O . VAL A 1 94 ? 0.109 2.089 -6.036 1.00 95.88 94 VAL A O 1
ATOM 743 N N . THR A 1 95 ? -0.053 0.575 -7.676 1.00 95.81 95 THR A N 1
ATOM 744 C CA . THR A 1 95 ? -1.336 1.080 -8.183 1.00 95.81 95 THR A CA 1
ATOM 745 C C . THR A 1 95 ? -2.445 0.944 -7.137 1.00 95.81 95 THR A C 1
ATOM 747 O O . THR A 1 95 ? -3.168 1.902 -6.875 1.00 95.81 95 THR A O 1
ATOM 750 N N . ARG A 1 96 ? -2.552 -0.209 -6.464 1.00 96.06 96 ARG A N 1
ATOM 751 C CA . ARG A 1 96 ? -3.522 -0.420 -5.371 1.00 96.06 96 ARG A CA 1
ATOM 752 C C . ARG A 1 96 ? -3.268 0.506 -4.183 1.00 96.06 96 ARG A C 1
ATOM 754 O O . ARG A 1 96 ? -4.210 1.082 -3.643 1.00 96.06 96 ARG A O 1
ATOM 761 N N . ALA A 1 97 ? -2.007 0.678 -3.798 1.00 96.44 97 ALA A N 1
ATOM 762 C CA . ALA A 1 97 ? -1.616 1.609 -2.748 1.00 96.44 97 ALA A CA 1
ATOM 763 C C . ALA A 1 97 ? -1.980 3.056 -3.116 1.00 96.44 97 ALA A C 1
ATOM 765 O O . ALA A 1 97 ? -2.515 3.785 -2.286 1.00 96.44 97 ALA A O 1
ATOM 766 N N . ALA A 1 98 ? -1.772 3.463 -4.370 1.00 96.69 98 ALA A N 1
ATOM 767 C CA . ALA A 1 98 ? -2.170 4.784 -4.842 1.00 96.69 98 ALA A CA 1
ATOM 768 C C . ALA A 1 98 ? -3.696 4.960 -4.789 1.00 96.69 98 ALA A C 1
ATOM 770 O O . ALA A 1 98 ? -4.170 5.980 -4.294 1.00 96.69 98 ALA A O 1
ATOM 771 N N . HIS A 1 99 ? -4.470 3.941 -5.187 1.00 96.62 99 HIS A N 1
ATOM 772 C CA . HIS A 1 99 ? -5.927 3.943 -5.024 1.00 96.62 99 HIS A CA 1
ATOM 773 C C . HIS A 1 99 ? -6.358 4.121 -3.565 1.00 96.62 99 HIS A C 1
ATOM 775 O O . HIS A 1 99 ? -7.308 4.859 -3.302 1.00 96.62 99 HIS A O 1
ATOM 781 N N . PHE A 1 100 ? -5.661 3.490 -2.616 1.00 95.81 100 PHE A N 1
ATOM 782 C CA . PHE A 1 100 ? -5.911 3.705 -1.190 1.00 95.81 100 PHE A CA 1
ATOM 783 C C . PHE A 1 100 ? -5.696 5.165 -0.789 1.00 95.81 100 PHE A C 1
ATOM 785 O O . PHE A 1 100 ? -6.583 5.774 -0.194 1.00 95.81 100 PHE A O 1
ATOM 792 N N . VAL A 1 101 ? -4.557 5.739 -1.185 1.00 95.38 101 VAL A N 1
ATOM 793 C CA . VAL A 1 101 ? -4.174 7.123 -0.867 1.00 95.38 101 VAL A CA 1
ATOM 794 C C . VAL A 1 101 ? -5.162 8.147 -1.433 1.00 95.38 101 VAL A C 1
ATOM 796 O O . VAL A 1 101 ? -5.452 9.147 -0.780 1.00 95.38 101 VAL A O 1
ATOM 799 N N . ILE A 1 102 ? -5.719 7.908 -2.624 1.00 94.69 102 ILE A N 1
ATOM 800 C CA . ILE A 1 102 ? -6.733 8.801 -3.214 1.00 94.69 102 ILE A CA 1
ATOM 801 C C . ILE A 1 102 ? -8.142 8.597 -2.629 1.00 94.69 102 ILE A C 1
ATOM 803 O O . ILE A 1 102 ? -9.041 9.361 -2.964 1.00 94.69 102 ILE A O 1
ATOM 807 N N . GLY A 1 103 ? -8.346 7.597 -1.760 1.00 91.00 103 GLY A N 1
ATOM 808 C CA . GLY A 1 103 ? -9.590 7.415 -1.000 1.00 91.00 103 GLY A CA 1
ATOM 809 C C . GLY A 1 103 ? -10.246 6.033 -1.090 1.00 91.00 103 GLY A C 1
ATOM 810 O O . GLY A 1 103 ? -11.273 5.811 -0.453 1.00 91.00 103 GLY A O 1
ATOM 811 N N . THR A 1 104 ? -9.687 5.076 -1.834 1.00 91.81 104 THR A N 1
ATOM 812 C CA . THR A 1 104 ? -10.262 3.724 -1.961 1.00 91.81 104 THR A CA 1
ATOM 813 C C . THR A 1 104 ? -9.964 2.882 -0.720 1.00 91.81 104 THR A C 1
ATOM 815 O O . THR A 1 104 ? -8.898 2.283 -0.590 1.00 91.81 104 THR A O 1
ATOM 818 N N . ARG A 1 105 ? -10.923 2.780 0.202 1.00 87.69 105 ARG A N 1
ATOM 819 C CA . ARG A 1 105 ? -10.762 2.112 1.508 1.00 87.69 105 ARG A CA 1
ATOM 820 C C . ARG A 1 105 ? -11.033 0.594 1.477 1.00 87.69 105 ARG A C 1
ATOM 822 O O . ARG A 1 105 ? -11.749 0.069 2.323 1.00 87.69 105 ARG A O 1
ATOM 829 N N . HIS A 1 106 ? -10.483 -0.133 0.503 1.00 90.94 106 HIS A N 1
ATOM 830 C CA . HIS A 1 106 ? -10.564 -1.603 0.473 1.00 90.94 106 HIS A CA 1
ATOM 831 C C . HIS A 1 106 ? -9.384 -2.256 1.202 1.00 90.94 106 HIS A C 1
ATOM 833 O O . HIS A 1 106 ? -8.255 -1.776 1.094 1.00 90.94 106 HIS A O 1
ATOM 839 N N . LYS A 1 107 ? -9.624 -3.400 1.860 1.00 91.19 107 LYS A N 1
ATOM 840 C CA . LYS A 1 107 ? -8.609 -4.171 2.602 1.00 91.19 107 LYS A CA 1
ATOM 841 C C . LYS A 1 107 ? -7.346 -4.460 1.786 1.00 91.19 107 LYS A C 1
ATOM 843 O O . LYS A 1 107 ? -6.244 -4.184 2.239 1.00 91.19 107 LYS A O 1
ATOM 848 N N . HIS A 1 108 ? -7.493 -4.940 0.551 1.00 91.62 108 HIS A N 1
ATOM 849 C CA . HIS A 1 108 ? -6.350 -5.254 -0.315 1.00 91.62 108 HIS A CA 1
ATOM 850 C C . HIS A 1 108 ? -5.566 -4.005 -0.764 1.00 91.62 108 HIS A C 1
ATOM 852 O O . HIS A 1 108 ? -4.359 -4.085 -0.988 1.00 91.62 108 HIS A O 1
ATOM 858 N N . CYS A 1 109 ? -6.219 -2.843 -0.881 1.00 94.44 109 CYS A N 1
ATOM 859 C CA . CYS A 1 109 ? -5.543 -1.573 -1.161 1.00 94.44 109 CYS A CA 1
ATOM 860 C C . CYS A 1 109 ? -4.806 -1.054 0.082 1.00 94.44 109 CYS A C 1
ATOM 862 O O . CYS A 1 109 ? -3.675 -0.591 -0.034 1.00 94.44 109 CYS A O 1
ATOM 864 N N . ALA A 1 110 ? -5.411 -1.195 1.266 1.00 92.94 110 ALA A N 1
ATOM 865 C CA . ALA A 1 110 ? -4.788 -0.882 2.550 1.00 92.94 110 ALA A CA 1
ATOM 866 C C . ALA A 1 110 ? -3.548 -1.754 2.813 1.00 92.94 110 ALA A C 1
ATOM 868 O O . ALA A 1 110 ? -2.492 -1.227 3.153 1.00 92.94 110 ALA A O 1
ATOM 869 N N . ALA A 1 111 ? -3.642 -3.066 2.577 1.00 93.56 111 ALA A N 1
ATOM 870 C CA . ALA A 1 111 ? -2.517 -3.994 2.688 1.00 93.56 111 ALA A CA 1
ATOM 871 C C . ALA A 1 111 ? -1.384 -3.639 1.712 1.00 93.56 111 ALA A C 1
ATOM 873 O O . ALA A 1 111 ? -0.213 -3.613 2.090 1.00 93.56 111 ALA A O 1
ATOM 874 N N . ALA A 1 112 ? -1.724 -3.290 0.465 1.00 94.62 112 ALA A N 1
ATOM 875 C CA . ALA A 1 112 ? -0.738 -2.811 -0.496 1.00 94.62 112 ALA A CA 1
ATOM 876 C C . ALA A 1 112 ? -0.067 -1.511 -0.020 1.00 94.62 112 ALA A C 1
ATOM 878 O O . ALA A 1 112 ? 1.155 -1.407 -0.077 1.00 94.62 112 ALA A O 1
ATOM 879 N N . ALA A 1 113 ? -0.835 -0.545 0.496 1.00 94.19 113 ALA A N 1
ATOM 880 C CA . ALA A 1 113 ? -0.294 0.701 1.034 1.00 94.19 113 ALA A CA 1
ATOM 881 C C . ALA A 1 113 ? 0.648 0.456 2.223 1.00 94.19 113 ALA A C 1
ATOM 883 O O . ALA A 1 113 ? 1.758 0.983 2.228 1.00 94.19 113 ALA A O 1
ATOM 884 N N . GLU A 1 114 ? 0.266 -0.398 3.177 1.00 92.75 114 GLU A N 1
ATOM 885 C CA . GLU A 1 114 ? 1.130 -0.806 4.293 1.00 92.75 114 GLU A CA 1
ATOM 886 C C . GLU A 1 114 ? 2.452 -1.409 3.786 1.00 92.75 114 GLU A C 1
ATOM 888 O O . GLU A 1 114 ? 3.523 -1.089 4.307 1.00 92.75 114 GLU A O 1
ATOM 893 N N . LEU A 1 115 ? 2.403 -2.200 2.709 1.00 91.69 115 LEU A N 1
ATOM 894 C CA . LEU A 1 115 ? 3.568 -2.874 2.142 1.00 91.69 115 LEU A CA 1
ATOM 895 C C . LEU A 1 115 ? 4.498 -1.965 1.324 1.00 91.69 115 LEU A C 1
ATOM 897 O O . LEU A 1 115 ? 5.709 -2.159 1.390 1.00 91.69 115 LEU A O 1
ATOM 901 N N . VAL A 1 116 ? 3.976 -1.014 0.538 1.00 93.75 116 VAL A N 1
ATOM 902 C CA . VAL A 1 116 ? 4.786 -0.227 -0.421 1.00 93.75 116 VAL A CA 1
ATOM 903 C C . VAL A 1 116 ? 4.824 1.278 -0.149 1.00 93.75 116 VAL A C 1
ATOM 905 O O . VAL A 1 116 ? 5.301 2.030 -0.997 1.00 93.75 116 VAL A O 1
ATOM 908 N N . HIS A 1 117 ? 4.388 1.742 1.028 1.00 92.12 117 HIS A N 1
ATOM 909 C CA . HIS A 1 117 ? 4.380 3.172 1.384 1.00 92.12 117 HIS A CA 1
ATOM 910 C C . HIS A 1 117 ? 5.743 3.876 1.264 1.00 92.12 117 HIS A C 1
ATOM 912 O O . HIS A 1 117 ? 5.796 5.084 1.052 1.00 92.12 117 HIS A O 1
ATOM 918 N N . PHE A 1 118 ? 6.847 3.139 1.402 1.00 88.69 118 PHE A N 1
ATOM 919 C CA . PHE A 1 118 ? 8.211 3.658 1.267 1.00 88.69 118 PHE A CA 1
ATOM 920 C C . PHE A 1 118 ? 8.711 3.700 -0.186 1.00 88.69 118 PHE A C 1
ATOM 922 O O . PHE A 1 118 ? 9.835 4.137 -0.435 1.00 88.69 118 PHE A O 1
ATOM 929 N N . SER A 1 119 ? 7.925 3.210 -1.149 1.00 89.56 119 SER A N 1
ATOM 930 C CA . SER A 1 119 ? 8.294 3.210 -2.563 1.00 89.56 119 SER A CA 1
ATOM 931 C C . SER A 1 119 ? 8.122 4.615 -3.158 1.00 89.56 119 SER A C 1
ATOM 933 O O . SER A 1 119 ? 7.002 5.117 -3.195 1.00 89.56 119 SER A O 1
ATOM 935 N N . PRO A 1 120 ? 9.169 5.247 -3.713 1.00 88.00 120 PRO A N 1
ATOM 936 C CA . PRO A 1 120 ? 9.064 6.502 -4.455 1.00 88.00 120 PRO A CA 1
ATOM 937 C C . PRO A 1 120 ? 8.127 6.407 -5.658 1.00 88.00 120 PRO A C 1
ATOM 939 O O . PRO A 1 120 ? 7.473 7.384 -5.999 1.00 88.00 120 PRO A O 1
ATOM 942 N N . GLY A 1 121 ? 7.991 5.225 -6.271 1.00 90.69 121 GLY A N 1
ATOM 943 C CA . GLY A 1 121 ? 7.039 5.046 -7.367 1.00 90.69 121 GLY A CA 1
ATOM 944 C C . GLY A 1 121 ? 5.581 5.215 -6.940 1.00 90.69 121 GLY A C 1
ATOM 945 O O . GLY A 1 121 ? 4.737 5.511 -7.780 1.00 90.69 121 GLY A O 1
ATOM 946 N N . LEU A 1 122 ? 5.280 5.101 -5.641 1.00 94.69 122 LEU A N 1
ATOM 947 C CA . LEU A 1 122 ? 3.970 5.464 -5.110 1.00 94.69 122 LEU A CA 1
ATOM 948 C C . LEU A 1 122 ? 3.700 6.962 -5.252 1.00 94.69 122 LEU A C 1
ATOM 950 O O . LEU A 1 122 ? 2.586 7.330 -5.604 1.00 94.69 122 LEU A O 1
ATOM 954 N N . VAL A 1 123 ? 4.705 7.815 -5.035 1.00 95.50 123 VAL A N 1
ATOM 955 C CA . VAL A 1 123 ? 4.573 9.270 -5.203 1.00 95.50 123 VAL A CA 1
ATOM 956 C C . VAL A 1 123 ? 4.209 9.583 -6.648 1.00 95.50 123 VAL A C 1
ATOM 958 O O . VAL A 1 123 ? 3.167 10.187 -6.888 1.00 95.50 123 VAL A O 1
ATOM 961 N N . THR A 1 124 ? 4.985 9.058 -7.603 1.00 94.19 124 THR A N 1
ATOM 962 C CA . THR A 1 124 ? 4.706 9.213 -9.037 1.00 94.19 124 THR A CA 1
ATOM 963 C C . THR A 1 124 ? 3.301 8.730 -9.382 1.00 94.19 124 THR A C 1
ATOM 965 O O . THR A 1 124 ? 2.547 9.437 -10.046 1.00 94.19 124 THR A O 1
ATOM 968 N N . LYS A 1 125 ? 2.892 7.564 -8.862 1.00 95.75 125 LYS A N 1
ATOM 969 C CA . LYS A 1 125 ? 1.570 7.014 -9.169 1.00 95.75 125 LYS A CA 1
ATOM 970 C C . LYS A 1 125 ? 0.422 7.830 -8.575 1.00 95.75 125 LYS A C 1
ATOM 972 O O . LYS A 1 125 ? -0.627 7.955 -9.200 1.00 95.75 125 LYS A O 1
ATOM 977 N N . VAL A 1 126 ? 0.608 8.402 -7.387 1.00 96.31 126 VAL A N 1
ATOM 978 C CA . VAL A 1 126 ? -0.375 9.298 -6.763 1.00 96.31 126 VAL A CA 1
ATOM 979 C C . VAL A 1 126 ? -0.475 10.614 -7.532 1.00 96.31 126 VAL A C 1
ATOM 981 O O . VAL A 1 126 ? -1.590 11.084 -7.745 1.00 96.31 126 VAL A O 1
ATOM 984 N N . GLN A 1 127 ? 0.642 11.180 -7.999 1.00 96.88 127 GLN A N 1
ATOM 985 C CA . GLN A 1 127 ? 0.630 12.369 -8.859 1.00 96.88 127 GLN A CA 1
ATOM 986 C C . GLN A 1 127 ? -0.154 12.111 -10.151 1.00 96.88 127 GLN A C 1
ATOM 988 O O . GLN A 1 127 ? -1.023 12.906 -10.498 1.00 96.88 127 GLN A O 1
ATOM 993 N N . GLU A 1 128 ? 0.096 10.976 -10.813 1.00 95.12 128 GLU A N 1
ATOM 994 C CA . GLU A 1 128 ? -0.623 10.562 -12.026 1.00 95.12 128 GLU A CA 1
ATOM 995 C C . GLU A 1 128 ? -2.134 10.425 -11.795 1.00 95.12 128 GLU A C 1
ATOM 997 O O . GLU A 1 128 ? -2.927 10.947 -12.573 1.00 95.12 128 GLU A O 1
ATOM 1002 N N . LEU A 1 129 ? -2.546 9.717 -10.736 1.00 94.75 129 LEU A N 1
ATOM 1003 C CA . LEU A 1 129 ? -3.960 9.403 -10.503 1.00 94.75 129 LEU A CA 1
ATOM 1004 C C . LEU A 1 129 ? -4.759 10.570 -9.914 1.00 94.75 129 LEU A C 1
ATOM 1006 O O . LEU A 1 129 ? -5.948 10.691 -10.196 1.00 94.75 129 LEU A O 1
ATOM 1010 N N . ALA A 1 130 ? -4.140 11.399 -9.071 1.00 92.38 130 ALA A N 1
ATOM 1011 C CA . ALA A 1 130 ? -4.818 12.514 -8.412 1.00 92.38 130 ALA A CA 1
ATOM 1012 C C . ALA A 1 130 ? -4.613 13.861 -9.121 1.00 92.38 130 ALA A C 1
ATOM 1014 O O . ALA A 1 130 ? -5.298 14.820 -8.773 1.00 92.38 130 ALA A O 1
ATOM 1015 N N . GLY A 1 131 ? -3.686 13.952 -10.081 1.00 94.12 131 GLY A N 1
ATOM 1016 C CA . GLY A 1 131 ? -3.362 15.201 -10.774 1.00 94.12 131 GLY A CA 1
ATOM 1017 C C . GLY A 1 131 ? -2.739 16.259 -9.858 1.00 94.12 131 GLY A C 1
ATOM 1018 O O . GLY A 1 131 ? -3.019 17.444 -10.015 1.00 94.12 131 GLY A O 1
ATOM 1019 N N . VAL A 1 132 ? -1.939 15.836 -8.873 1.00 95.62 132 VAL A N 1
ATOM 1020 C CA . VAL A 1 132 ? -1.372 16.707 -7.826 1.00 95.62 132 VAL A CA 1
ATOM 1021 C C . VAL A 1 132 ? 0.147 16.840 -7.930 1.00 95.62 132 VAL A C 1
ATOM 1023 O O . VAL A 1 132 ? 0.824 16.018 -8.548 1.00 95.62 132 VAL A O 1
ATOM 1026 N N . GLY A 1 133 ? 0.694 17.873 -7.285 1.00 95.25 133 GLY A N 1
ATOM 1027 C CA . GLY A 1 133 ? 2.139 18.058 -7.140 1.00 95.25 133 GLY A CA 1
ATOM 1028 C C . GLY A 1 133 ? 2.792 17.027 -6.211 1.00 95.25 133 GLY A C 1
ATOM 1029 O O . GLY A 1 133 ? 2.116 16.316 -5.467 1.00 95.25 133 GLY A O 1
ATOM 1030 N N . GLU A 1 134 ? 4.125 16.961 -6.237 1.00 94.50 134 GLU A N 1
ATOM 1031 C CA . GLU A 1 134 ? 4.909 16.000 -5.444 1.00 94.50 134 GLU A CA 1
ATOM 1032 C C . GLU A 1 134 ? 4.686 16.170 -3.934 1.00 94.50 134 GLU A C 1
ATOM 1034 O O . GLU A 1 134 ? 4.362 15.201 -3.247 1.00 94.50 134 GLU A O 1
ATOM 1039 N N . ASP A 1 135 ? 4.768 17.402 -3.425 1.00 95.62 135 ASP A N 1
ATOM 1040 C CA . ASP A 1 135 ? 4.587 17.697 -1.996 1.00 95.62 135 ASP A CA 1
ATOM 1041 C C . ASP A 1 135 ? 3.202 17.280 -1.488 1.00 95.62 135 ASP A C 1
ATOM 1043 O O . ASP A 1 135 ? 3.056 16.718 -0.397 1.00 95.62 135 ASP A O 1
ATOM 1047 N N . GLU A 1 136 ? 2.171 17.514 -2.302 1.00 96.00 136 GLU A N 1
ATOM 1048 C CA . GLU A 1 136 ? 0.809 17.112 -1.979 1.00 96.00 136 GLU A CA 1
ATOM 1049 C C . GLU A 1 136 ? 0.659 15.587 -2.011 1.00 96.00 136 GLU A C 1
ATOM 1051 O O . GLU A 1 136 ? 0.069 15.014 -1.093 1.00 96.00 136 GLU A O 1
ATOM 1056 N N . ALA A 1 137 ? 1.236 14.910 -3.009 1.00 95.38 137 ALA A N 1
ATOM 1057 C CA . ALA A 1 137 ? 1.249 13.451 -3.071 1.00 95.38 137 ALA A CA 1
ATOM 1058 C C . ALA A 1 137 ? 1.922 12.845 -1.829 1.00 95.38 137 ALA A C 1
ATOM 1060 O O . ALA A 1 137 ? 1.354 11.961 -1.185 1.00 95.38 137 ALA A O 1
ATOM 1061 N N . VAL A 1 138 ? 3.088 13.363 -1.431 1.00 95.50 138 VAL A N 1
ATOM 1062 C CA . VAL A 1 138 ? 3.804 12.930 -0.221 1.00 95.50 138 VAL A CA 1
ATOM 1063 C C . VAL A 1 138 ? 2.968 13.176 1.035 1.00 95.50 138 VAL A C 1
ATOM 1065 O O . VAL A 1 138 ? 2.903 12.309 1.910 1.00 95.50 138 VAL A O 1
ATOM 1068 N N . SER A 1 139 ? 2.305 14.330 1.133 1.00 95.88 139 SER A N 1
ATOM 1069 C CA . SER A 1 139 ? 1.417 14.651 2.253 1.00 95.88 139 SER A CA 1
ATOM 1070 C C . SER A 1 139 ? 0.249 13.663 2.357 1.00 95.88 139 SER A C 1
ATOM 1072 O O . SER A 1 139 ? 0.002 13.109 3.431 1.00 95.88 139 SER A O 1
ATOM 1074 N N . ARG A 1 140 ? -0.409 13.355 1.230 1.00 95.75 140 ARG A N 1
ATOM 1075 C CA . ARG A 1 140 ? -1.510 12.379 1.160 1.00 95.75 140 ARG A CA 1
ATOM 1076 C C . ARG A 1 140 ? -1.060 10.963 1.514 1.00 95.75 140 ARG A C 1
ATOM 1078 O O . ARG A 1 140 ? -1.777 10.247 2.212 1.00 95.75 140 ARG A O 1
ATOM 1085 N N . ILE A 1 141 ? 0.131 10.552 1.077 1.00 95.31 141 ILE A N 1
ATOM 1086 C CA . ILE A 1 141 ? 0.703 9.252 1.452 1.00 95.31 141 ILE A CA 1
ATOM 1087 C C . ILE A 1 141 ? 0.920 9.202 2.966 1.00 95.31 141 ILE A C 1
ATOM 1089 O O . ILE A 1 141 ? 0.460 8.269 3.621 1.00 95.31 141 ILE A O 1
ATOM 1093 N N . LYS A 1 142 ? 1.560 10.225 3.547 1.00 94.69 142 LYS A N 1
ATOM 1094 C CA . LYS A 1 142 ? 1.820 10.290 4.994 1.00 94.69 142 LYS A CA 1
ATOM 1095 C C . LYS A 1 142 ? 0.534 10.266 5.816 1.00 94.69 142 LYS A C 1
ATOM 1097 O O . LYS A 1 142 ? 0.474 9.535 6.801 1.00 94.69 142 LYS A O 1
ATOM 1102 N N . SER A 1 143 ? -0.486 11.031 5.427 1.00 93.06 143 SER A N 1
ATOM 1103 C CA . SER A 1 143 ? -1.765 11.050 6.145 1.00 93.06 143 SER A CA 1
ATOM 1104 C C . SER A 1 143 ? -2.489 9.705 6.065 1.00 93.06 143 SER A C 1
ATOM 1106 O O . SER A 1 143 ? -2.991 9.228 7.080 1.00 93.06 143 SER A O 1
ATOM 1108 N N . SER A 1 144 ? -2.467 9.052 4.902 1.00 91.62 144 SER A N 1
ATOM 1109 C CA . SER A 1 144 ? -3.094 7.740 4.692 1.00 91.62 144 SER A CA 1
ATOM 1110 C C . SER A 1 144 ? -2.383 6.621 5.458 1.00 91.62 144 SER A C 1
ATOM 1112 O O . SER A 1 144 ? -3.017 5.739 6.030 1.00 91.62 144 SER A O 1
ATOM 1114 N N . VAL A 1 145 ? -1.050 6.647 5.511 1.00 89.56 145 VAL A N 1
ATOM 1115 C CA . VAL A 1 145 ? -0.272 5.683 6.306 1.00 89.56 145 VAL A CA 1
ATOM 1116 C C . VAL A 1 145 ? -0.483 5.924 7.797 1.00 89.56 145 VAL A C 1
ATOM 1118 O O . VAL A 1 145 ? -0.633 4.972 8.558 1.00 89.56 145 VAL A O 1
ATOM 1121 N N . LYS A 1 146 ? -0.558 7.191 8.221 1.00 89.94 146 LYS A N 1
ATOM 1122 C CA . LYS A 1 146 ? -0.883 7.525 9.606 1.00 89.94 146 LYS A CA 1
ATOM 1123 C C . LYS A 1 146 ? -2.269 7.006 9.987 1.00 89.94 146 LYS A C 1
ATOM 1125 O O . LYS A 1 146 ? -2.402 6.398 11.040 1.00 89.94 146 LYS A O 1
ATOM 1130 N N . SER A 1 147 ? -3.278 7.154 9.131 1.00 85.69 147 SER A N 1
ATOM 1131 C CA . SER A 1 147 ? -4.609 6.622 9.438 1.00 85.69 147 SER A CA 1
ATOM 1132 C C . SER A 1 147 ? -4.607 5.092 9.576 1.00 85.69 147 SER A C 1
ATOM 1134 O O . SER A 1 147 ? -5.305 4.563 10.425 1.00 85.69 147 SER A O 1
ATOM 1136 N N . LEU A 1 148 ? -3.766 4.366 8.825 1.00 85.31 148 LEU A N 1
ATOM 1137 C CA . LEU A 1 148 ? -3.582 2.913 9.004 1.00 85.31 148 LEU A CA 1
ATOM 1138 C C . LEU A 1 148 ? -2.933 2.522 10.342 1.00 85.31 148 LEU A C 1
ATOM 1140 O O . LEU A 1 148 ? -3.037 1.360 10.748 1.00 85.31 148 LEU A O 1
ATOM 1144 N N . SER A 1 149 ? -2.224 3.450 10.989 1.00 82.50 149 SER A N 1
ATOM 1145 C CA . SER A 1 149 ? -1.645 3.235 12.319 1.00 82.50 149 SER A CA 1
ATOM 1146 C C . SER A 1 149 ? -2.644 3.477 13.452 1.00 82.50 149 SER A C 1
ATOM 1148 O O . SER A 1 149 ? -2.436 2.968 14.550 1.00 82.50 149 SER A O 1
ATOM 1150 N N . GLU A 1 150 ? -3.744 4.183 13.178 1.00 86.19 150 GLU A N 1
ATOM 1151 C CA . GLU A 1 150 ? -4.847 4.347 14.123 1.00 86.19 150 GLU A CA 1
ATOM 1152 C C . GLU A 1 150 ? -5.626 3.027 14.245 1.00 86.19 150 GLU A C 1
ATOM 1154 O O . GLU A 1 150 ? -5.958 2.376 13.248 1.00 86.19 150 GLU A O 1
ATOM 1159 N N . LEU A 1 151 ? -5.914 2.613 15.481 1.00 83.25 151 LEU A N 1
ATOM 1160 C CA . LEU A 1 151 ? -6.497 1.301 15.771 1.00 83.25 151 LEU A CA 1
ATOM 1161 C C . LEU A 1 151 ? -7.872 1.097 15.117 1.00 83.25 151 LEU A C 1
ATOM 1163 O O . LEU A 1 151 ? -8.115 0.048 14.522 1.00 83.25 151 LEU A O 1
ATOM 1167 N N . ASP A 1 152 ? -8.764 2.081 15.231 1.00 82.94 152 ASP A N 1
ATOM 1168 C CA . ASP A 1 152 ? -10.146 1.961 14.751 1.00 82.94 152 ASP A CA 1
ATOM 1169 C C . ASP A 1 152 ? -10.205 1.862 13.224 1.00 82.94 152 ASP A C 1
ATOM 1171 O O . ASP A 1 152 ? -10.882 0.985 12.679 1.00 82.94 152 ASP A O 1
ATOM 1175 N N . ASP A 1 153 ? -9.426 2.700 12.535 1.00 85.62 153 ASP A N 1
ATOM 1176 C CA . ASP A 1 153 ? -9.287 2.672 11.079 1.00 85.62 153 ASP A CA 1
ATOM 1177 C C . ASP A 1 153 ? -8.718 1.328 10.614 1.00 85.62 153 ASP A C 1
ATOM 1179 O O . ASP A 1 153 ? -9.232 0.733 9.664 1.00 85.62 153 ASP A O 1
ATOM 1183 N N . PHE A 1 154 ? -7.700 0.807 11.307 1.00 88.12 154 PHE A N 1
ATOM 1184 C CA . PHE A 1 154 ? -7.141 -0.511 11.021 1.00 88.12 154 PHE A CA 1
ATOM 1185 C C . PHE A 1 154 ? -8.174 -1.631 11.185 1.00 88.12 154 PHE A C 1
ATOM 1187 O O . PHE A 1 154 ? -8.353 -2.432 10.268 1.00 88.12 154 PHE A O 1
ATOM 1194 N N . MET A 1 155 ? -8.871 -1.687 12.322 1.00 86.25 155 MET A N 1
ATOM 1195 C CA . MET A 1 155 ? -9.844 -2.745 12.614 1.00 86.25 155 MET A CA 1
ATOM 1196 C C . MET A 1 155 ? -11.028 -2.716 11.640 1.00 86.25 155 MET A C 1
ATOM 1198 O O . MET A 1 155 ? -11.509 -3.776 11.227 1.00 86.25 155 MET A O 1
ATOM 1202 N N . CYS A 1 156 ? -11.468 -1.519 11.237 1.00 86.88 156 CYS A N 1
ATOM 1203 C CA . CYS A 1 156 ? -12.498 -1.349 10.215 1.00 86.88 156 CYS A CA 1
ATOM 1204 C C . CYS A 1 156 ? -12.013 -1.814 8.836 1.00 86.88 156 CYS A C 1
ATOM 1206 O O . CYS A 1 156 ? -12.700 -2.580 8.160 1.00 86.88 156 CYS A O 1
ATOM 1208 N N . LEU A 1 157 ? -10.815 -1.395 8.417 1.00 88.81 157 LEU A N 1
ATOM 1209 C CA . LEU A 1 157 ? -10.246 -1.755 7.113 1.00 88.81 157 LEU A CA 1
ATOM 1210 C C . LEU A 1 157 ? -9.917 -3.242 6.992 1.00 88.81 157 LEU A C 1
ATOM 1212 O O . LEU A 1 157 ? -10.097 -3.828 5.925 1.00 88.81 157 LEU A O 1
ATOM 1216 N N . ALA A 1 158 ? -9.453 -3.856 8.077 1.00 86.50 158 ALA A N 1
ATOM 1217 C CA . ALA A 1 158 ? -9.185 -5.284 8.130 1.00 86.50 158 ALA A CA 1
ATOM 1218 C C . ALA A 1 158 ? -10.465 -6.135 8.196 1.00 86.50 158 ALA A C 1
ATOM 1220 O O . ALA A 1 158 ? -10.399 -7.351 8.007 1.00 86.50 158 ALA A O 1
ATOM 1221 N N . GLY A 1 159 ? -11.622 -5.505 8.430 1.00 84.88 159 GLY A N 1
ATOM 1222 C CA . GLY A 1 159 ? -12.922 -6.167 8.502 1.00 84.88 159 GLY A CA 1
ATOM 1223 C C . GLY A 1 159 ? -13.189 -6.880 9.828 1.00 84.88 159 GLY A C 1
ATOM 1224 O O . GLY A 1 159 ? -14.088 -7.715 9.888 1.00 84.88 159 GLY A O 1
ATOM 1225 N N . VAL A 1 160 ? -12.430 -6.565 10.884 1.00 82.75 160 VAL A N 1
ATOM 1226 C CA . VAL A 1 160 ? -12.643 -7.116 12.234 1.00 82.75 160 VAL A CA 1
ATOM 1227 C C . VAL A 1 160 ? -13.908 -6.529 12.849 1.00 82.75 160 VAL A C 1
ATOM 1229 O O . VAL A 1 160 ? -14.701 -7.239 13.463 1.00 82.75 160 VAL A O 1
ATOM 1232 N N . VAL A 1 161 ? -14.111 -5.225 12.659 1.00 78.94 161 VAL A N 1
ATOM 1233 C CA . VAL A 1 161 ? -15.277 -4.490 13.153 1.00 78.94 161 VAL A CA 1
ATOM 1234 C C . VAL A 1 161 ? -15.888 -3.661 12.036 1.00 78.94 161 VAL A C 1
ATOM 1236 O O . VAL A 1 161 ? -15.214 -3.280 11.085 1.00 78.94 161 VAL A O 1
ATOM 1239 N N . LYS A 1 162 ? -17.183 -3.361 12.149 1.00 76.25 162 LYS A N 1
ATOM 1240 C CA . LYS A 1 162 ? -17.867 -2.490 11.182 1.00 76.25 162 LYS A CA 1
ATOM 1241 C C . LYS A 1 162 ? -17.686 -1.000 11.492 1.00 76.25 162 LYS A C 1
ATOM 1243 O O . LYS A 1 162 ? -17.686 -0.192 10.571 1.00 76.25 162 LYS A O 1
ATOM 1248 N N . TYR A 1 163 ? -17.588 -0.659 12.777 1.00 71.25 163 TYR A N 1
ATOM 1249 C CA . TYR A 1 163 ? -17.542 0.730 13.252 1.00 71.25 163 TYR A CA 1
ATOM 1250 C C . TYR A 1 163 ? -16.533 0.951 14.384 1.00 71.25 163 TYR A C 1
ATOM 1252 O O . TYR A 1 163 ? -15.943 2.018 14.456 1.00 71.25 163 TYR A O 1
ATOM 1260 N N . GLY A 1 164 ? -16.342 -0.032 15.268 1.00 68.44 164 GLY A N 1
ATOM 1261 C CA . GLY A 1 164 ? -15.415 0.068 16.393 1.00 68.44 164 GLY A CA 1
ATOM 1262 C C . GLY A 1 164 ? -15.407 -1.205 17.234 1.00 68.44 164 GLY A C 1
ATOM 1263 O O . GLY A 1 164 ? -16.285 -2.062 17.085 1.00 68.44 164 GLY A O 1
ATOM 1264 N N . VAL A 1 165 ? -14.400 -1.343 18.094 1.00 65.81 165 VAL A N 1
ATOM 1265 C CA . VAL A 1 165 ? -14.255 -2.494 18.993 1.00 65.81 165 VAL A CA 1
ATOM 1266 C C . VAL A 1 165 ? -15.163 -2.309 20.208 1.00 65.81 165 VAL A C 1
ATOM 1268 O O . VAL A 1 165 ? -14.957 -1.418 21.024 1.00 65.81 165 VAL A O 1
ATOM 1271 N N . SER A 1 166 ? -16.165 -3.175 20.348 1.00 65.25 166 SER A N 1
ATOM 1272 C CA . SER A 1 166 ? -17.000 -3.272 21.549 1.00 65.25 166 SER A CA 1
ATOM 1273 C C . SER A 1 166 ? -17.097 -4.731 21.980 1.00 65.25 166 SER A C 1
ATOM 1275 O O . SER A 1 166 ? -17.497 -5.569 21.170 1.00 65.25 166 SER A O 1
ATOM 1277 N N . CYS A 1 167 ? -16.772 -5.053 23.233 1.00 66.56 167 CYS A N 1
ATOM 1278 C CA . CYS A 1 167 ? -17.061 -6.383 23.774 1.00 66.56 167 CYS A CA 1
ATOM 1279 C C . CYS A 1 167 ? -18.451 -6.431 24.417 1.00 66.56 167 CYS A C 1
ATOM 1281 O O . CYS A 1 167 ? -18.957 -5.438 24.943 1.00 66.56 167 CYS A O 1
ATOM 1283 N N . HIS A 1 168 ? -19.059 -7.615 24.387 1.00 67.19 168 HIS A N 1
ATOM 1284 C CA . HIS A 1 168 ? -20.241 -7.918 25.186 1.00 67.19 168 HIS A CA 1
ATOM 1285 C C . HIS A 1 168 ? -19.840 -8.034 26.651 1.00 67.19 168 HIS A C 1
ATOM 1287 O O . HIS A 1 168 ? -18.868 -8.722 26.936 1.00 67.19 168 HIS A O 1
ATOM 1293 N N . ARG A 1 169 ? -20.587 -7.409 27.570 1.00 63.50 169 ARG A N 1
ATOM 1294 C CA . ARG A 1 169 ? -20.308 -7.499 29.013 1.00 63.50 169 ARG A CA 1
ATOM 1295 C C . ARG A 1 169 ? -20.150 -8.962 29.441 1.00 63.50 169 ARG A C 1
ATOM 1297 O O . ARG A 1 169 ? -21.042 -9.763 29.177 1.00 63.50 169 ARG A O 1
ATOM 1304 N N . SER A 1 170 ? -19.026 -9.282 30.081 1.00 64.94 170 SER A N 1
ATOM 1305 C CA . SER A 1 170 ? -18.817 -10.584 30.718 1.00 64.94 170 SER A CA 1
ATOM 1306 C C . SER A 1 170 ? -19.650 -10.663 31.995 1.00 64.94 170 SER A C 1
ATOM 1308 O O . SER A 1 170 ? -19.584 -9.748 32.818 1.00 64.94 170 SER A O 1
ATOM 1310 N N . GLU A 1 171 ? -20.421 -11.734 32.170 1.00 73.06 171 GLU A N 1
ATOM 1311 C CA . GLU A 1 171 ? -21.123 -12.009 33.433 1.00 73.06 171 GLU A CA 1
ATOM 1312 C C . GLU A 1 171 ? -20.161 -12.554 34.504 1.00 73.06 171 GLU A C 1
ATOM 1314 O O . GLU A 1 171 ? -20.387 -12.352 35.695 1.00 73.06 171 GLU A O 1
ATOM 1319 N N . ASP A 1 172 ? -19.037 -13.141 34.080 1.00 76.44 172 ASP A N 1
ATOM 1320 C CA . ASP A 1 172 ? -18.085 -13.848 34.946 1.00 76.44 172 ASP A CA 1
ATOM 1321 C C . ASP A 1 172 ? -16.976 -12.943 35.520 1.00 76.44 172 ASP A C 1
ATOM 1323 O O . ASP A 1 172 ? -16.104 -13.398 36.255 1.00 76.44 172 ASP A O 1
ATOM 1327 N N . GLY A 1 173 ? -16.977 -11.646 35.186 1.00 68.62 173 GLY A N 1
ATOM 1328 C CA . GLY A 1 173 ? -15.957 -10.690 35.645 1.00 68.62 173 GLY A CA 1
ATOM 1329 C C . GLY A 1 173 ? -14.561 -10.890 35.034 1.00 68.62 173 GLY A C 1
ATOM 1330 O O . GLY A 1 173 ? -13.620 -10.192 35.415 1.00 68.62 173 GLY A O 1
ATOM 1331 N N . ASP A 1 174 ? -14.424 -11.815 34.083 1.00 69.50 174 ASP A N 1
ATOM 1332 C CA . ASP A 1 174 ? -13.178 -12.066 33.364 1.00 69.50 174 ASP A CA 1
ATOM 1333 C C . ASP A 1 174 ? -12.764 -10.887 32.483 1.00 69.50 174 ASP A C 1
ATOM 1335 O O . ASP A 1 174 ? -13.593 -10.254 31.824 1.00 69.50 174 ASP A O 1
ATOM 1339 N N . LYS A 1 175 ? -11.446 -10.649 32.427 1.00 64.62 175 LYS A N 1
ATOM 1340 C CA . LYS A 1 175 ? -10.856 -9.613 31.579 1.00 64.62 175 LYS A CA 1
ATOM 1341 C C . LYS A 1 175 ? -11.081 -9.936 30.107 1.00 64.62 175 LYS A C 1
ATOM 1343 O O . LYS A 1 175 ? -10.627 -10.963 29.603 1.00 64.62 175 LYS A O 1
ATOM 1348 N N . GLN A 1 176 ? -11.724 -9.020 29.408 1.00 70.44 176 GLN A N 1
ATOM 1349 C CA . GLN A 1 176 ? -12.001 -9.086 27.987 1.00 70.44 176 GLN A CA 1
ATOM 1350 C C . GLN A 1 176 ? -11.045 -8.203 27.183 1.00 70.44 176 GLN A C 1
ATOM 1352 O O . GLN A 1 176 ? -10.331 -7.352 27.706 1.00 70.44 176 GLN A O 1
ATOM 1357 N N . LEU A 1 177 ? -11.073 -8.369 25.860 1.00 68.62 177 LEU A N 1
ATOM 1358 C CA . LEU A 1 177 ? -10.344 -7.512 24.919 1.00 68.62 177 LEU A CA 1
ATOM 1359 C C . LEU A 1 177 ? -10.735 -6.023 25.037 1.00 68.62 177 LEU A C 1
ATOM 1361 O O . LEU A 1 177 ? -9.913 -5.165 24.731 1.00 68.62 177 LEU A O 1
ATOM 1365 N N . VAL A 1 178 ? -11.940 -5.703 25.525 1.00 65.12 178 VAL A N 1
ATOM 1366 C CA . VAL A 1 178 ? -12.364 -4.320 25.831 1.00 65.12 178 VAL A CA 1
ATOM 1367 C C . VAL A 1 178 ? -11.650 -3.731 27.048 1.00 65.12 178 VAL A C 1
ATOM 1369 O O . VAL A 1 178 ? -11.545 -2.514 27.152 1.00 65.12 178 VAL A O 1
ATOM 1372 N N . ASP A 1 179 ? -11.126 -4.572 27.942 1.00 71.00 179 ASP A N 1
ATOM 1373 C CA . ASP A 1 179 ? -10.409 -4.122 29.139 1.00 71.00 179 ASP A CA 1
ATOM 1374 C C . ASP A 1 179 ? -8.945 -3.777 28.838 1.00 71.00 179 ASP A C 1
ATOM 1376 O O . ASP A 1 179 ? -8.234 -3.249 29.698 1.00 71.00 179 ASP A O 1
ATOM 1380 N N . LEU A 1 180 ? -8.476 -4.061 27.617 1.00 76.50 180 LEU A N 1
ATOM 1381 C CA . LEU A 1 180 ? -7.218 -3.519 27.127 1.00 76.50 180 LEU A CA 1
ATOM 1382 C C . LEU A 1 180 ? -7.398 -2.025 26.873 1.00 76.50 180 LEU A C 1
ATOM 1384 O O . LEU A 1 180 ? -8.246 -1.602 26.085 1.00 76.50 180 LEU A O 1
ATOM 1388 N N . ASN A 1 181 ? -6.557 -1.222 27.519 1.00 78.88 181 ASN A N 1
ATOM 1389 C CA . ASN A 1 181 ? -6.497 0.198 27.219 1.00 78.88 181 ASN A CA 1
ATOM 1390 C C . ASN A 1 181 ? -6.001 0.426 25.776 1.00 78.88 181 ASN A C 1
ATOM 1392 O O . ASN A 1 181 ? -5.455 -0.464 25.115 1.00 78.88 181 ASN A O 1
ATOM 1396 N N . HIS A 1 182 ? -6.193 1.648 25.285 1.00 78.31 182 HIS A N 1
ATOM 1397 C CA . HIS A 1 182 ? -5.795 2.028 23.931 1.00 78.31 182 HIS A CA 1
ATOM 1398 C C . HIS A 1 182 ? -4.300 1.767 23.656 1.00 78.31 182 HIS A C 1
ATOM 1400 O O . HIS A 1 182 ? -3.947 1.257 22.594 1.00 78.31 182 HIS A O 1
ATOM 1406 N N . ASP A 1 183 ? -3.430 2.017 24.637 1.00 83.50 183 ASP A N 1
ATOM 1407 C CA . ASP A 1 183 ? -1.984 1.801 24.508 1.00 83.50 183 ASP A CA 1
ATOM 1408 C C . ASP A 1 183 ? -1.625 0.321 24.308 1.00 83.50 183 ASP A C 1
ATOM 1410 O O . ASP A 1 183 ? -0.785 -0.014 23.470 1.00 83.50 183 ASP A O 1
ATOM 1414 N N . CYS A 1 184 ? -2.286 -0.589 25.031 1.00 84.19 184 CYS A N 1
ATOM 1415 C CA . CYS A 1 184 ? -2.124 -2.028 24.847 1.00 84.19 184 CYS A CA 1
ATOM 1416 C C . CYS A 1 184 ? -2.527 -2.452 23.433 1.00 84.19 184 CYS A C 1
ATOM 1418 O O . CYS A 1 184 ? -1.831 -3.253 22.809 1.00 84.19 184 CYS A O 1
ATOM 1420 N N . TRP A 1 185 ? -3.617 -1.899 22.905 1.00 82.69 185 TRP A N 1
ATOM 1421 C CA . TRP A 1 185 ? -4.054 -2.187 21.544 1.00 82.69 185 TRP A CA 1
ATOM 1422 C C . TRP A 1 185 ? -3.086 -1.680 20.480 1.00 82.69 185 TRP A C 1
ATOM 1424 O O . TRP A 1 185 ? -2.779 -2.417 19.541 1.00 82.69 185 TRP A O 1
ATOM 1434 N N . LEU A 1 186 ? -2.563 -0.462 20.635 1.00 83.19 186 LEU A N 1
ATOM 1435 C CA . LEU A 1 186 ? -1.516 0.059 19.756 1.00 83.19 186 LEU A CA 1
ATOM 1436 C C . LEU A 1 186 ? -0.267 -0.824 19.802 1.00 83.19 186 LEU A C 1
ATOM 1438 O O . LEU A 1 186 ? 0.347 -1.076 18.767 1.00 83.19 186 LEU A O 1
ATOM 1442 N N . HIS A 1 187 ? 0.085 -1.351 20.977 1.00 85.94 187 HIS A N 1
ATOM 1443 C CA . HIS A 1 187 ? 1.199 -2.281 21.106 1.00 85.94 187 HIS A CA 1
ATOM 1444 C C . HIS A 1 187 ? 0.938 -3.607 20.376 1.00 85.94 187 HIS A C 1
ATOM 1446 O O . HIS A 1 187 ? 1.799 -4.073 19.637 1.00 85.94 187 HIS A O 1
ATOM 1452 N N . VAL A 1 188 ? -0.263 -4.186 20.492 1.00 84.00 188 VAL A N 1
ATOM 1453 C CA . VAL A 1 188 ? -0.654 -5.389 19.730 1.00 84.00 188 VAL A CA 1
ATOM 1454 C C . VAL A 1 188 ? -0.618 -5.122 18.223 1.00 84.00 188 VAL A C 1
ATOM 1456 O O . VAL A 1 188 ? -0.101 -5.939 17.460 1.00 84.00 188 VAL A O 1
ATOM 1459 N N . ARG A 1 189 ? -1.107 -3.957 17.787 1.00 84.69 189 ARG A N 1
ATOM 1460 C CA . ARG A 1 189 ? -1.118 -3.542 16.378 1.00 84.69 189 ARG A CA 1
ATOM 1461 C C . ARG A 1 189 ? 0.279 -3.512 15.754 1.00 84.69 189 ARG A C 1
ATOM 1463 O O . ARG A 1 189 ? 0.394 -3.813 14.571 1.00 84.69 189 ARG A O 1
ATOM 1470 N N . GLN A 1 190 ? 1.340 -3.230 16.514 1.00 86.06 190 GLN A N 1
ATOM 1471 C CA . GLN A 1 190 ? 2.721 -3.259 15.998 1.00 86.06 190 GLN A CA 1
ATOM 1472 C C . GLN A 1 190 ? 3.137 -4.637 15.457 1.00 86.06 190 GLN A C 1
ATOM 1474 O O . GLN A 1 190 ? 4.061 -4.723 14.648 1.00 86.06 190 GLN A O 1
ATOM 1479 N N . TYR A 1 191 ? 2.454 -5.703 15.881 1.00 87.75 191 TYR A N 1
ATOM 1480 C CA . TYR A 1 191 ? 2.729 -7.080 15.474 1.00 87.75 191 TYR A CA 1
ATOM 1481 C C . TYR A 1 191 ? 1.765 -7.621 14.416 1.00 87.75 191 TYR A C 1
ATOM 1483 O O . TYR A 1 191 ? 1.973 -8.734 13.941 1.00 87.75 191 TYR A O 1
ATOM 1491 N N . LEU A 1 192 ? 0.722 -6.870 14.058 1.00 88.38 192 LEU A N 1
ATOM 1492 C CA . LEU A 1 192 ? -0.295 -7.293 13.098 1.00 88.38 192 LEU A CA 1
ATOM 1493 C C . LEU A 1 192 ? -0.181 -6.466 11.830 1.00 88.38 192 LEU A C 1
ATOM 1495 O O . LEU A 1 192 ? -0.060 -5.252 11.916 1.00 88.38 192 LEU A O 1
ATOM 1499 N N . LYS A 1 193 ? -0.286 -7.095 10.666 1.00 89.69 193 LYS A N 1
ATOM 1500 C CA . LYS A 1 193 ? -0.486 -6.441 9.369 1.00 89.69 193 LYS A CA 1
ATOM 1501 C C . LYS A 1 193 ? -1.931 -6.585 8.919 1.00 89.69 193 LYS A C 1
ATOM 1503 O O . LYS A 1 193 ? -2.649 -7.470 9.378 1.00 89.69 193 LYS A O 1
ATOM 1508 N N . VAL A 1 194 ? -2.361 -5.744 7.979 1.00 89.31 194 VAL A N 1
ATOM 1509 C CA . VAL A 1 194 ? -3.726 -5.823 7.417 1.00 89.31 194 VAL A CA 1
ATOM 1510 C C . VAL A 1 194 ? -3.982 -7.196 6.782 1.00 89.31 194 VAL A C 1
ATOM 1512 O O . VAL A 1 194 ? -5.086 -7.731 6.874 1.00 89.31 194 VAL A O 1
ATOM 1515 N N . ASP A 1 195 ? -2.946 -7.772 6.172 1.00 88.00 195 ASP A N 1
ATOM 1516 C CA . ASP A 1 195 ? -2.996 -9.064 5.479 1.00 88.00 195 ASP A CA 1
ATOM 1517 C C . ASP A 1 195 ? -2.945 -10.274 6.433 1.00 88.00 195 ASP A C 1
ATOM 1519 O O . ASP A 1 195 ? -3.275 -11.386 6.034 1.00 88.00 195 ASP A O 1
ATOM 1523 N N . ASP A 1 196 ? -2.586 -10.073 7.710 1.00 88.19 196 ASP A N 1
ATOM 1524 C CA . ASP A 1 196 ? -2.564 -11.155 8.709 1.00 88.19 196 ASP A CA 1
ATOM 1525 C C . ASP A 1 196 ? -3.980 -11.529 9.188 1.00 88.19 196 ASP A C 1
ATOM 1527 O O . ASP A 1 196 ? -4.194 -12.583 9.794 1.00 88.19 196 ASP A O 1
ATOM 1531 N N . ILE A 1 197 ? -4.965 -10.661 8.941 1.00 86.75 197 ILE A N 1
ATOM 1532 C CA . ILE A 1 197 ? -6.351 -10.859 9.359 1.00 86.75 197 ILE A CA 1
ATOM 1533 C C . ILE A 1 197 ? -7.076 -11.627 8.258 1.00 86.75 197 ILE A C 1
ATOM 1535 O O . ILE A 1 197 ? -7.217 -11.139 7.142 1.00 86.75 197 ILE A O 1
ATOM 1539 N N . LEU A 1 198 ? -7.567 -12.825 8.567 1.00 84.50 198 LEU A N 1
ATOM 1540 C CA . LEU A 1 198 ? -8.283 -13.663 7.603 1.00 84.50 198 LEU A CA 1
ATOM 1541 C C . LEU A 1 198 ? -9.703 -13.153 7.360 1.00 84.50 198 LEU A C 1
ATOM 1543 O O . LEU A 1 198 ? -10.379 -12.684 8.277 1.00 84.50 198 LEU A O 1
ATOM 1547 N N . ASP A 1 199 ? -10.189 -13.304 6.130 1.00 80.56 199 ASP A N 1
ATOM 1548 C CA . ASP A 1 199 ? -11.603 -13.076 5.848 1.00 80.56 199 ASP A CA 1
ATOM 1549 C C . ASP A 1 199 ? -12.453 -14.168 6.518 1.00 80.56 199 ASP A C 1
ATOM 1551 O O . ASP A 1 199 ? -12.030 -15.316 6.681 1.00 80.56 199 ASP A O 1
ATOM 1555 N N . SER A 1 200 ? -13.693 -13.840 6.888 1.00 68.56 200 SER A N 1
ATOM 1556 C CA . SER A 1 200 ? -14.591 -14.750 7.623 1.00 68.56 200 SER A CA 1
ATOM 1557 C C . SER A 1 200 ? -14.791 -16.114 6.945 1.00 68.56 200 SER A C 1
ATOM 1559 O O . SER A 1 200 ? -14.974 -17.126 7.618 1.00 68.56 200 SER A O 1
ATOM 1561 N N . LYS A 1 201 ? -14.691 -16.169 5.611 1.00 62.47 201 LYS A N 1
ATOM 1562 C CA . LYS A 1 201 ? -14.776 -17.410 4.820 1.00 62.47 201 LYS A CA 1
ATOM 1563 C C . LYS A 1 201 ? -13.550 -18.318 4.971 1.00 62.47 201 LYS A C 1
ATOM 1565 O O . LYS A 1 201 ? -13.644 -19.520 4.725 1.00 62.47 201 LYS A O 1
ATOM 1570 N N . GLU A 1 202 ? -12.409 -17.760 5.354 1.00 58.91 202 GLU A N 1
ATOM 1571 C CA . GLU A 1 202 ? -11.138 -18.466 5.522 1.00 58.91 202 GLU A CA 1
ATOM 1572 C C . GLU A 1 202 ? -10.886 -18.844 6.985 1.00 58.91 202 GLU A C 1
ATOM 1574 O O . GLU A 1 202 ? -10.335 -19.912 7.251 1.00 58.91 202 GLU A O 1
ATOM 1579 N N . ALA A 1 203 ? -11.391 -18.048 7.934 1.00 57.94 203 ALA A N 1
ATOM 1580 C CA . ALA A 1 203 ? -11.316 -18.334 9.367 1.00 57.94 203 ALA A CA 1
ATOM 1581 C C . ALA A 1 203 ? -11.954 -19.687 9.748 1.00 57.94 203 ALA A C 1
ATOM 1583 O O . ALA A 1 203 ? -11.412 -20.412 10.580 1.00 57.94 203 ALA A O 1
ATOM 1584 N N . CYS A 1 204 ? -13.047 -20.094 9.087 1.00 52.72 204 CYS A N 1
ATOM 1585 C CA . CYS A 1 204 ? -13.697 -21.391 9.330 1.00 52.72 204 CYS A CA 1
ATOM 1586 C C . CYS A 1 204 ? -12.832 -22.617 8.975 1.00 52.72 204 CYS A C 1
ATOM 1588 O O . CYS A 1 204 ? -13.201 -23.736 9.323 1.00 52.72 204 CYS A O 1
ATOM 1590 N N . LYS A 1 205 ? -11.698 -22.438 8.285 1.00 56.22 205 LYS A N 1
ATOM 1591 C CA . LYS A 1 205 ? -10.757 -23.524 7.960 1.00 56.22 205 LYS A CA 1
ATOM 1592 C C . LYS A 1 205 ? -9.635 -23.664 8.991 1.00 56.22 205 LYS A C 1
ATOM 1594 O O . LYS A 1 205 ? -8.867 -24.624 8.925 1.00 56.22 205 LYS A O 1
ATOM 1599 N N . PHE A 1 206 ? -9.517 -22.725 9.929 1.00 50.94 206 PHE A N 1
ATOM 1600 C CA . PHE A 1 206 ? -8.469 -22.749 10.937 1.00 50.94 206 PHE A CA 1
ATOM 1601 C C . PHE A 1 206 ? -8.814 -23.756 12.041 1.00 50.94 206 PHE A C 1
ATOM 1603 O O . PHE A 1 206 ? -9.633 -23.494 12.918 1.00 50.94 206 PHE A O 1
ATOM 1610 N N . VAL A 1 207 ? -8.169 -24.923 12.006 1.00 57.59 207 VAL A N 1
ATOM 1611 C CA . VAL A 1 207 ? -8.170 -25.866 13.130 1.00 57.59 207 VAL A CA 1
ATOM 1612 C C . VAL A 1 207 ? -7.029 -25.461 14.065 1.00 57.59 207 VAL A C 1
ATOM 1614 O O . VAL A 1 207 ? -5.868 -25.517 13.644 1.00 57.59 207 VAL A O 1
ATOM 1617 N N . PRO A 1 208 ? -7.297 -25.061 15.322 1.00 50.22 208 PRO A N 1
ATOM 1618 C CA . PRO A 1 208 ? -6.234 -24.701 16.246 1.00 50.22 208 PRO A CA 1
ATOM 1619 C C . PRO A 1 208 ? -5.314 -25.906 16.446 1.00 50.22 208 PRO A C 1
ATOM 1621 O O . PRO A 1 208 ? -5.767 -26.985 16.841 1.00 50.22 208 PRO A O 1
ATOM 1624 N N . ARG A 1 209 ? -4.008 -25.739 16.204 1.00 54.91 209 ARG A N 1
ATOM 1625 C CA . ARG A 1 209 ? -3.020 -26.717 16.669 1.00 54.91 209 ARG A CA 1
ATOM 1626 C C . ARG A 1 209 ? -3.114 -26.761 18.190 1.00 54.91 209 ARG A C 1
ATOM 1628 O O . ARG A 1 209 ? -2.734 -25.798 18.855 1.00 54.91 209 ARG A O 1
ATOM 1635 N N . ARG A 1 210 ? -3.629 -27.870 18.731 1.00 47.19 210 ARG A N 1
ATOM 1636 C CA . ARG A 1 210 ? -3.542 -28.161 20.164 1.00 47.19 210 ARG A CA 1
ATOM 1637 C C . ARG A 1 210 ? -2.070 -28.057 20.554 1.00 47.19 210 ARG A C 1
ATOM 1639 O O . ARG A 1 210 ? -1.244 -28.791 20.013 1.00 47.19 210 ARG A O 1
ATOM 1646 N N . ARG A 1 211 ? -1.747 -27.108 21.433 1.00 48.22 211 ARG A N 1
ATOM 1647 C CA . ARG A 1 211 ? -0.444 -27.078 22.095 1.00 48.22 211 ARG A CA 1
ATOM 1648 C C . ARG A 1 211 ? -0.365 -28.349 22.945 1.00 48.22 211 ARG A C 1
ATOM 1650 O O . ARG A 1 211 ? -1.261 -28.573 23.757 1.00 48.22 211 ARG A O 1
ATOM 1657 N N . GLN A 1 212 ? 0.612 -29.200 22.632 1.00 39.72 212 GLN A N 1
ATOM 1658 C CA . GLN A 1 212 ? 1.045 -30.299 23.495 1.00 39.72 212 GLN A CA 1
ATOM 1659 C C . GLN A 1 212 ? 1.825 -29.731 24.675 1.00 39.72 212 GLN A C 1
ATOM 1661 O O . GLN A 1 212 ? 2.503 -28.697 24.465 1.00 39.72 212 GLN A O 1
#